Protein AF-0000000078047888 (afdb_homodimer)

pLDDT: mean 78.15, std 22.45, range [28.39, 98.0]

Organism: NCBI:txid267555

Sequence (226 aa):
MNGKVASFFTFTIFGIFLIFHLTKLMTWCVVQSDFEVNFGSQENAQIIYTALSVDKELQPDKVKRVMSASDGKLLVHFEAIEARFLRASFSAFVDVLTLAAKTIEEFGPFKKLMNGKVASFFTFTIFGIFLIFHLTKLMTWCVVQSDFEVNFGSQENAQIIYTALSVDKELQPDKVKRVMSASDGKLLVHFEAIEARFLRASFSAFVDVLTLAAKTIEEFGPFKKL

Nearest PDB structures (foldseek):
  8k20-assembly1_F  TM=9.122E-01  e=3.397E-08  Arabidopsis thaliana
  6gwj-assembly1_B  TM=9.537E-01  e=1.792E-05  Homo sapiens
  4wx8-assembly3_C  TM=9.229E-01  e=3.072E-05  Saccharomyces cerevisiae S288C
  7a67-assembly1_A  TM=8.679E-01  e=4.303E-05  Pyrococcus abyssi GE5
  7a67-assembly1_B  TM=8.894E-01  e=8.932E-04  Pyrococcus abyssi GE5

InterPro domains:
  IPR015419 CTAG/Pcc1 family [PF09341] (34-105)
  IPR015419 CTAG/Pcc1 family [PTHR31283] (32-111)

Structure (mmCIF, N/CA/C/O backbone):
data_AF-0000000078047888-model_v1
#
loop_
_entity.id
_entity.type
_entity.pdbx_description
1 polymer 'Transcription factor Pcc1'
#
loop_
_atom_site.group_PDB
_atom_site.id
_atom_site.type_symbol
_atom_site.label_atom_id
_atom_site.label_alt_id
_atom_site.label_comp_id
_atom_site.label_asym_id
_atom_site.label_entity_id
_atom_site.label_seq_id
_atom_site.pdbx_PDB_ins_code
_atom_site.Cartn_x
_atom_site.Cartn_y
_atom_site.Cartn_z
_atom_site.occupancy
_atom_site.B_iso_or_equiv
_atom_site.auth_seq_id
_atom_site.auth_comp_id
_atom_site.auth_asym_id
_atom_site.auth_atom_id
_atom_site.pdbx_PDB_model_num
ATOM 1 N N . MET A 1 1 ? -11.648 -20.375 -46.219 1 28.58 1 MET A N 1
ATOM 2 C CA . MET A 1 1 ? -11.195 -19.094 -45.688 1 28.58 1 MET A CA 1
ATOM 3 C C . MET A 1 1 ? -11.398 -19.016 -44.188 1 28.58 1 MET A C 1
ATOM 5 O O . MET A 1 1 ? -11.133 -17.984 -43.594 1 28.58 1 MET A O 1
ATOM 9 N N . ASN A 1 2 ? -12.164 -19.922 -43.625 1 33.25 2 ASN A N 1
ATOM 10 C CA . ASN A 1 2 ? -12.742 -19.938 -42.281 1 33.25 2 ASN A CA 1
ATOM 11 C C . ASN A 1 2 ? -11.688 -20.219 -41.219 1 33.25 2 ASN A C 1
ATOM 13 O O . ASN A 1 2 ? -12.016 -20.5 -40.094 1 33.25 2 ASN A O 1
ATOM 17 N N . GLY A 1 3 ? -10.461 -20.562 -41.656 1 28.39 3 GLY A N 1
ATOM 18 C CA . GLY A 1 3 ? -9.523 -21.031 -40.656 1 28.39 3 GLY A CA 1
ATOM 19 C C . GLY A 1 3 ? -8.984 -19.938 -39.75 1 28.39 3 GLY A C 1
ATOM 20 O O . GLY A 1 3 ? -8.219 -20.203 -38.812 1 28.39 3 GLY A O 1
ATOM 21 N N . LYS A 1 4 ? -8.938 -18.781 -40.375 1 41.78 4 LYS A N 1
ATOM 22 C CA . LYS A 1 4 ? -8.195 -17.734 -39.688 1 41.78 4 LYS A CA 1
ATOM 23 C C . LYS A 1 4 ? -8.945 -17.266 -38.438 1 41.78 4 LYS A C 1
ATOM 25 O O . LYS A 1 4 ? -8.438 -16.453 -37.688 1 41.78 4 LYS A O 1
ATOM 30 N N . VAL A 1 5 ? -10.18 -17.5 -38.469 1 39.84 5 VAL A N 1
ATOM 31 C CA . VAL A 1 5 ? -10.93 -16.906 -37.344 1 39.84 5 VAL A CA 1
ATOM 32 C C . VAL A 1 5 ? -10.656 -17.688 -36.062 1 39.84 5 VAL A C 1
ATOM 34 O O . VAL A 1 5 ? -11.102 -17.297 -35 1 39.84 5 VAL A O 1
ATOM 37 N N . ALA A 1 6 ? -10.156 -18.875 -36.219 1 42.81 6 ALA A N 1
ATOM 38 C CA . ALA A 1 6 ? -10.078 -19.656 -34.969 1 42.81 6 ALA A CA 1
ATOM 39 C C . ALA A 1 6 ? -8.922 -19.172 -34.094 1 42.81 6 ALA A C 1
ATOM 41 O O . ALA A 1 6 ? -8.906 -19.406 -32.906 1 42.81 6 ALA A O 1
ATOM 42 N N . SER A 1 7 ? -7.93 -18.625 -34.75 1 41.25 7 SER A N 1
ATOM 43 C CA . SER A 1 7 ? -6.73 -18.344 -33.969 1 41.25 7 SER A CA 1
ATOM 44 C C . SER A 1 7 ? -6.93 -17.141 -33.062 1 41.25 7 SER A C 1
ATOM 46 O O . SER A 1 7 ? -6.285 -17.031 -32 1 41.25 7 SER A O 1
ATOM 48 N N . PHE A 1 8 ? -7.746 -16.234 -33.531 1 44.09 8 PHE A N 1
ATOM 49 C CA . PHE A 1 8 ? -7.883 -15.031 -32.719 1 44.09 8 PHE A CA 1
ATOM 50 C C . PHE A 1 8 ? -8.734 -15.305 -31.5 1 44.09 8 PHE A C 1
ATOM 52 O O . PHE A 1 8 ? -8.523 -14.695 -30.453 1 44.09 8 PHE A O 1
ATOM 59 N N . PHE A 1 9 ? -9.68 -16.281 -31.656 1 44.78 9 PHE A N 1
ATOM 60 C CA . PHE A 1 9 ? -10.578 -16.547 -30.547 1 44.78 9 PHE A CA 1
ATOM 61 C C . PHE A 1 9 ? -9.844 -17.234 -29.406 1 44.78 9 PHE A C 1
ATOM 63 O O . PHE A 1 9 ? -10.164 -17.031 -28.234 1 44.78 9 PHE A O 1
ATOM 70 N N . THR A 1 10 ? -8.797 -17.984 -29.766 1 49.5 10 THR A N 1
ATOM 71 C CA . THR A 1 10 ? -8.102 -18.703 -28.703 1 49.5 10 THR A CA 1
ATOM 72 C C . THR A 1 10 ? -7.332 -17.734 -27.812 1 49.5 10 THR A C 1
ATOM 74 O O . THR A 1 10 ? -7.195 -17.969 -26.609 1 49.5 10 THR A O 1
ATOM 77 N N . PHE A 1 11 ? -6.984 -16.672 -28.469 1 45.38 11 PHE A N 1
ATOM 78 C CA . PHE A 1 11 ? -6.219 -15.75 -27.625 1 45.38 11 PHE A CA 1
ATOM 79 C C . PHE A 1 11 ? -7.125 -15.055 -26.625 1 45.38 11 PHE A C 1
ATOM 81 O O . PHE A 1 11 ? -6.695 -14.727 -25.516 1 45.38 11 PHE A O 1
ATOM 88 N N . THR A 1 12 ? -8.391 -14.938 -27.047 1 50.44 12 THR A N 1
ATOM 89 C CA . THR A 1 12 ? -9.258 -14.227 -26.109 1 50.44 12 THR A CA 1
ATOM 90 C C . THR A 1 12 ? -9.625 -15.125 -24.922 1 50.44 12 THR A C 1
ATOM 92 O O . THR A 1 12 ? -9.633 -14.672 -23.781 1 50.44 12 THR A O 1
ATOM 95 N N . ILE A 1 13 ? -9.891 -16.391 -25.328 1 48.03 13 ILE A N 1
ATOM 96 C CA . ILE A 1 13 ? -10.289 -17.312 -24.266 1 48.03 13 ILE A CA 1
ATOM 97 C C . ILE A 1 13 ? -9.094 -17.578 -23.344 1 48.03 13 ILE A C 1
ATOM 99 O O . ILE A 1 13 ? -9.25 -17.625 -22.125 1 48.03 13 ILE A O 1
ATOM 103 N N . PHE A 1 14 ? -7.902 -17.672 -23.953 1 47.72 14 PHE A N 1
ATOM 104 C CA . PHE A 1 14 ? -6.703 -17.891 -23.156 1 47.72 14 PHE A CA 1
ATOM 105 C C . PHE A 1 14 ? -6.41 -16.688 -22.266 1 47.72 14 PHE A C 1
ATOM 107 O O . PHE A 1 14 ? -6.008 -16.859 -21.109 1 47.72 14 PHE A O 1
ATOM 114 N N . GLY A 1 15 ? -6.656 -15.578 -22.828 1 44.75 15 GLY A N 1
ATOM 115 C CA . GLY A 1 15 ? -6.531 -14.422 -21.953 1 44.75 15 GLY A CA 1
ATOM 116 C C . GLY A 1 15 ? -7.52 -14.438 -20.797 1 44.75 15 GLY A C 1
ATOM 117 O O . GLY A 1 15 ? -7.156 -14.148 -19.656 1 44.75 15 GLY A O 1
ATOM 118 N N . ILE A 1 16 ? -8.75 -14.711 -21.219 1 46.88 16 ILE A N 1
ATOM 119 C CA . ILE A 1 16 ? -9.781 -14.773 -20.203 1 46.88 16 ILE A CA 1
ATOM 120 C C . ILE A 1 16 ? -9.477 -15.914 -19.234 1 46.88 16 ILE A C 1
ATOM 122 O O . ILE A 1 16 ? -9.586 -15.75 -18.016 1 46.88 16 ILE A O 1
ATOM 126 N N . PHE A 1 17 ? -9.219 -17.109 -19.781 1 45.97 17 PHE A N 1
ATOM 127 C CA . PHE A 1 17 ? -8.844 -18.25 -18.953 1 45.97 17 PHE A CA 1
ATOM 128 C C . PHE A 1 17 ? -7.613 -17.922 -18.109 1 45.97 17 PHE A C 1
ATOM 130 O O . PHE A 1 17 ? -7.535 -18.281 -16.938 1 45.97 17 PHE A O 1
ATOM 137 N N . LEU A 1 18 ? -6.621 -17.359 -18.703 1 43 18 LEU A N 1
ATOM 138 C CA . LEU A 1 18 ? -5.414 -16.953 -18 1 43 18 LEU A CA 1
ATOM 139 C C . LEU A 1 18 ? -5.734 -15.93 -16.906 1 43 18 LEU A C 1
ATOM 141 O O . LEU A 1 18 ? -5.184 -15.992 -15.805 1 43 18 LEU A O 1
ATOM 145 N N . ILE A 1 19 ? -6.539 -14.945 -17.344 1 44.88 19 ILE A N 1
ATOM 146 C CA . ILE A 1 19 ? -7.004 -14.016 -16.312 1 44.88 19 ILE A CA 1
ATOM 147 C C . ILE A 1 19 ? -7.754 -14.781 -15.227 1 44.88 19 ILE A C 1
ATOM 149 O O . ILE A 1 19 ? -7.574 -14.516 -14.039 1 44.88 19 ILE A O 1
ATOM 153 N N . PHE A 1 20 ? -8.586 -15.688 -15.734 1 42.91 20 PHE A N 1
ATOM 154 C CA . PHE A 1 20 ? -9.352 -16.484 -14.773 1 42.91 20 PHE A CA 1
ATOM 155 C C . PHE A 1 20 ? -8.43 -17.312 -13.906 1 42.91 20 PHE A C 1
ATOM 157 O O . PHE A 1 20 ? -8.625 -17.422 -12.695 1 42.91 20 PHE A O 1
ATOM 164 N N . HIS A 1 21 ? -7.543 -18.031 -14.508 1 46.62 21 HIS A N 1
ATOM 165 C CA . HIS A 1 21 ? -6.648 -18.859 -13.711 1 46.62 21 HIS A CA 1
ATOM 166 C C . HIS A 1 21 ? -5.715 -18 -12.859 1 46.62 21 HIS A C 1
ATOM 168 O O . HIS A 1 21 ? -5.395 -18.359 -11.727 1 46.62 21 HIS A O 1
ATOM 174 N N . LEU A 1 22 ? -5.047 -17.016 -13.328 1 45.59 22 LEU A N 1
ATOM 175 C CA . LEU A 1 22 ? -4.34 -16.047 -12.5 1 45.59 22 LEU A CA 1
ATOM 176 C C . LEU A 1 22 ? -5.219 -15.57 -11.344 1 45.59 22 LEU A C 1
ATOM 178 O O . LEU A 1 22 ? -4.723 -15.344 -10.234 1 45.59 22 LEU A O 1
ATOM 182 N N . THR A 1 23 ? -6.477 -15.383 -11.688 1 47.88 23 THR A N 1
ATOM 183 C CA . THR A 1 23 ? -7.418 -15.102 -10.609 1 47.88 23 THR A CA 1
ATOM 184 C C . THR A 1 23 ? -7.477 -16.266 -9.625 1 47.88 23 THR A C 1
ATOM 186 O O . THR A 1 23 ? -7.75 -16.078 -8.438 1 47.88 23 THR A O 1
ATOM 189 N N . LYS A 1 24 ? -7.234 -17.406 -10.227 1 48.56 24 LYS A N 1
ATOM 190 C CA . LYS A 1 24 ? -7.285 -18.516 -9.289 1 48.56 24 LYS A CA 1
ATOM 191 C C . LYS A 1 24 ? -6.125 -18.453 -8.297 1 48.56 24 LYS A C 1
ATOM 193 O O . LYS A 1 24 ? -6.305 -18.703 -7.105 1 48.56 24 LYS A O 1
ATOM 198 N N . LEU A 1 25 ? -4.918 -18.547 -8.742 1 49.09 25 LEU A N 1
ATOM 199 C CA . LEU A 1 25 ? -3.846 -18.391 -7.762 1 49.09 25 LEU A CA 1
ATOM 200 C C . LEU A 1 25 ? -4.043 -17.125 -6.938 1 49.09 25 LEU A C 1
ATOM 202 O O . LEU A 1 25 ? -3.799 -17.125 -5.727 1 49.09 25 LEU A O 1
ATOM 206 N N . MET A 1 26 ? -4.371 -16.109 -7.664 1 49.56 26 MET A N 1
ATOM 207 C CA . MET A 1 26 ? -4.613 -14.844 -6.969 1 49.56 26 MET A CA 1
ATOM 208 C C . MET A 1 26 ? -5.98 -14.844 -6.293 1 49.56 26 MET A C 1
ATOM 210 O O . MET A 1 26 ? -6.371 -13.852 -5.676 1 49.56 26 MET A O 1
ATOM 214 N N . THR A 1 27 ? -6.719 -15.711 -6.773 1 49.75 27 THR A N 1
ATOM 215 C CA . THR A 1 27 ? -8.078 -15.688 -6.25 1 49.75 27 THR A CA 1
ATOM 216 C C . THR A 1 27 ? -8.078 -15.93 -4.742 1 49.75 27 THR A C 1
ATOM 218 O O . THR A 1 27 ? -8.859 -15.312 -4.008 1 49.75 27 THR A O 1
ATOM 221 N N . TRP A 1 28 ? -7.469 -17.047 -4.398 1 51.19 28 TRP A N 1
ATOM 222 C CA . TRP A 1 28 ? -7.621 -17.281 -2.967 1 51.19 28 TRP A CA 1
ATOM 223 C C . TRP A 1 28 ? -6.824 -16.266 -2.152 1 51.19 28 TRP A C 1
ATOM 225 O O . TRP A 1 28 ? -6.734 -16.375 -0.928 1 51.19 28 TRP A O 1
ATOM 235 N N . CYS A 1 29 ? -6.25 -15.406 -2.979 1 63.78 29 CYS A N 1
ATOM 236 C CA . CYS A 1 29 ? -5.285 -14.695 -2.143 1 63.78 29 CYS A CA 1
ATOM 237 C C . CYS A 1 29 ? -5.828 -13.336 -1.719 1 63.78 29 CYS A C 1
ATOM 239 O O . CYS A 1 29 ? -6.211 -12.531 -2.564 1 63.78 29 CYS A O 1
ATOM 241 N N . VAL A 1 30 ? -6.355 -13.438 -0.497 1 80 30 VAL A N 1
ATOM 242 C CA . VAL A 1 30 ? -6.598 -12.133 0.113 1 80 30 VAL A CA 1
ATOM 243 C C . VAL A 1 30 ? -5.27 -11.398 0.304 1 80 30 VAL A C 1
ATOM 245 O O . VAL A 1 30 ? -4.273 -12 0.715 1 80 30 VAL A O 1
ATOM 248 N N . VAL A 1 31 ? -5.336 -10.289 -0.283 1 91.88 31 VAL A N 1
ATOM 249 C CA . VAL A 1 31 ? -4.176 -9.414 -0.134 1 91.88 31 VAL A CA 1
ATOM 250 C C . VAL A 1 31 ? -4.477 -8.328 0.896 1 91.88 31 VAL A C 1
ATOM 252 O O . VAL A 1 31 ? -5.574 -7.77 0.915 1 91.88 31 VAL A O 1
ATOM 255 N N . GLN A 1 32 ? -3.592 -8.172 1.755 1 94.12 32 GLN A N 1
ATOM 256 C CA . GLN A 1 32 ? -3.7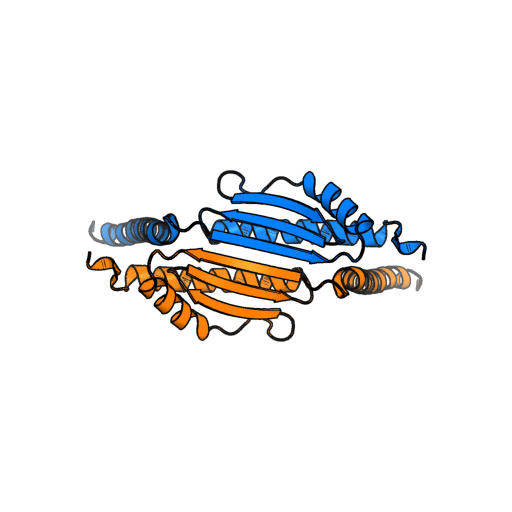83 -7.164 2.797 1 94.12 32 GLN A CA 1
ATOM 257 C C . GLN A 1 32 ? -2.633 -6.164 2.811 1 94.12 32 GLN A C 1
ATOM 259 O O . GLN A 1 32 ? -1.514 -6.488 2.408 1 94.12 32 GLN A O 1
ATOM 264 N N . SER A 1 33 ? -2.947 -5.016 3.236 1 95.88 33 SER A N 1
ATOM 265 C CA . SER A 1 33 ? -1.931 -3.979 3.389 1 95.88 33 SER A CA 1
ATOM 266 C C . SER A 1 33 ? -2.242 -3.066 4.57 1 95.88 33 SER A C 1
ATOM 268 O O . SER A 1 33 ? -3.391 -2.66 4.762 1 95.88 33 SER A O 1
ATOM 270 N N . ASP A 1 34 ? -1.257 -2.854 5.32 1 96.12 34 ASP A N 1
ATOM 271 C CA . ASP A 1 34 ? -1.32 -1.841 6.371 1 96.12 34 ASP A CA 1
ATOM 272 C C . ASP A 1 34 ? -0.52 -0.599 5.988 1 96.12 34 ASP A C 1
ATOM 274 O O . ASP A 1 34 ? 0.574 -0.708 5.426 1 96.12 34 ASP A O 1
ATOM 278 N N . PHE A 1 35 ? -1.122 0.536 6.301 1 94.5 35 PHE A N 1
ATOM 279 C CA . PHE A 1 35 ? -0.552 1.832 5.953 1 94.5 35 PHE A CA 1
ATOM 280 C C . PHE A 1 35 ? -0.59 2.777 7.148 1 94.5 35 PHE A C 1
ATOM 282 O O . PHE A 1 35 ? -1.627 2.922 7.797 1 94.5 35 PHE A O 1
ATOM 289 N N . GLU A 1 36 ? 0.531 3.322 7.402 1 94.62 36 GLU A N 1
ATOM 290 C CA . GLU A 1 36 ? 0.637 4.199 8.57 1 94.62 36 GLU A CA 1
ATOM 291 C C . GLU A 1 36 ? 1.345 5.504 8.211 1 94.62 36 GLU A C 1
ATOM 293 O O . GLU A 1 36 ? 2.371 5.492 7.531 1 94.62 36 GLU A O 1
ATOM 298 N N . VAL A 1 37 ? 0.771 6.594 8.75 1 93.19 37 VAL A N 1
ATOM 299 C CA . VAL A 1 37 ? 1.358 7.918 8.562 1 93.19 37 VAL A CA 1
ATOM 300 C C . VAL A 1 37 ? 1.423 8.648 9.906 1 93.19 37 VAL A C 1
ATOM 302 O O . VAL A 1 37 ? 0.445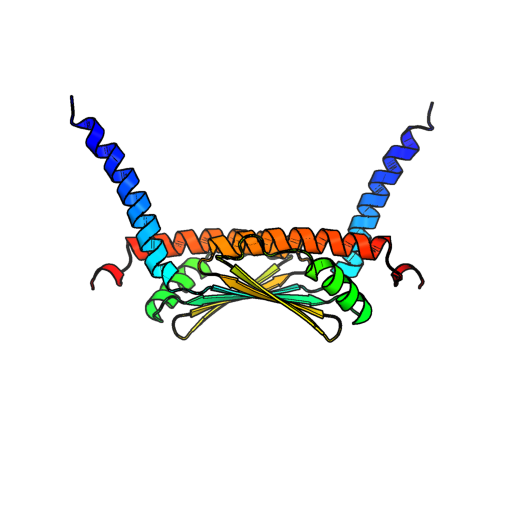 8.664 10.656 1 93.19 37 VAL A O 1
ATOM 305 N N . ASN A 1 38 ? 2.482 9.211 10.172 1 91.31 38 ASN A N 1
ATOM 306 C CA . ASN A 1 38 ? 2.666 9.992 11.391 1 91.31 38 ASN A CA 1
ATOM 307 C C . ASN A 1 38 ? 2.426 11.477 11.148 1 91.31 38 ASN A C 1
ATOM 309 O O . ASN A 1 38 ? 3.109 12.094 10.328 1 91.31 38 ASN A O 1
ATOM 313 N N . PHE A 1 39 ? 1.562 12.055 11.992 1 87.75 39 PHE A N 1
ATOM 314 C CA . PHE A 1 39 ? 1.235 13.461 11.82 1 87.75 39 PHE A CA 1
ATOM 315 C C . PHE A 1 39 ? 1.75 14.289 12.992 1 87.75 39 PHE A C 1
ATOM 317 O O . PHE A 1 39 ? 1.447 15.477 13.102 1 87.75 39 PHE A O 1
ATOM 324 N N . GLY A 1 40 ? 2.4 13.633 13.852 1 85.94 40 GLY A N 1
ATOM 325 C CA . GLY A 1 40 ? 3.102 14.32 14.922 1 85.94 40 GLY A CA 1
ATOM 326 C C . GLY A 1 40 ? 2.232 14.578 16.141 1 85.94 40 GLY A C 1
ATOM 327 O O . GLY A 1 40 ? 2.738 14.711 17.25 1 85.94 40 GLY A O 1
ATOM 328 N N . SER A 1 41 ? 0.987 14.781 15.953 1 86.69 41 SER A N 1
ATOM 329 C CA . SER A 1 41 ? 0.072 15.031 17.062 1 86.69 41 SER A CA 1
ATOM 330 C C . SER A 1 41 ? -1.266 14.328 16.844 1 86.69 41 SER A C 1
ATOM 332 O O . SER A 1 41 ? -1.721 14.188 15.703 1 86.69 41 SER A O 1
ATOM 334 N N . GLN A 1 42 ? -1.856 13.992 17.969 1 92.12 42 GLN A N 1
ATOM 335 C CA . GLN A 1 42 ? -3.162 13.344 17.906 1 92.12 42 GLN A CA 1
ATOM 336 C C . GLN A 1 42 ? -4.207 14.258 17.281 1 92.12 42 GLN A C 1
ATOM 338 O O . GLN A 1 42 ? -5.098 13.797 16.562 1 92.12 42 GLN A O 1
ATOM 343 N N . GLU A 1 43 ? -4.09 15.461 17.625 1 89.06 43 GLU A N 1
ATOM 344 C CA . GLU A 1 43 ? -5.023 16.438 17.078 1 89.06 43 GLU A CA 1
ATOM 345 C C . GLU A 1 43 ? -4.965 16.438 15.547 1 89.06 43 GLU A C 1
ATOM 347 O O . GLU A 1 43 ? -6 16.359 14.883 1 89.06 43 GLU A O 1
ATOM 352 N N . ASN A 1 44 ? -3.713 16.547 15.023 1 87.44 44 ASN A N 1
ATOM 353 C CA . ASN A 1 44 ? -3.545 16.547 13.578 1 87.44 44 ASN A CA 1
ATOM 354 C C . ASN A 1 44 ? -4.062 15.258 12.945 1 87.44 44 ASN A C 1
ATOM 356 O O . ASN A 1 44 ? -4.762 15.289 11.938 1 87.44 44 ASN A O 1
ATOM 360 N N . ALA A 1 45 ? -3.711 14.156 13.609 1 92.56 45 ALA A N 1
ATOM 361 C CA . ALA A 1 45 ? -4.141 12.859 13.094 1 92.56 45 ALA A CA 1
ATOM 362 C C . ALA A 1 45 ? -5.664 12.75 13.086 1 92.56 45 ALA A C 1
ATOM 364 O O . ALA A 1 45 ? -6.246 12.219 12.141 1 92.56 45 ALA A O 1
ATOM 365 N N . GLN A 1 46 ? -6.238 13.32 14.047 1 94 46 GLN A N 1
ATOM 366 C CA . GLN A 1 46 ? -7.691 13.258 14.164 1 94 46 GLN A CA 1
ATOM 367 C C . GLN A 1 46 ? -8.367 14.117 13.102 1 94 46 GLN A C 1
ATOM 369 O O . GLN A 1 46 ? -9.422 13.75 12.578 1 94 46 GLN A O 1
ATOM 374 N N . ILE A 1 47 ? -7.871 15.227 12.836 1 91.06 47 ILE A N 1
ATOM 375 C CA . ILE A 1 47 ? -8.414 16.094 11.797 1 91.06 47 ILE A CA 1
ATOM 376 C C . ILE A 1 47 ? -8.367 15.375 10.453 1 91.06 47 ILE A C 1
ATOM 378 O O . ILE A 1 47 ? -9.359 15.367 9.711 1 91.06 47 ILE A O 1
ATOM 382 N N . ILE A 1 48 ? -7.191 14.812 10.203 1 92.44 48 ILE A N 1
ATOM 383 C CA . ILE A 1 48 ? -7.02 14.102 8.938 1 92.44 48 ILE A CA 1
ATOM 384 C C . ILE A 1 48 ? -7.992 12.93 8.875 1 92.44 48 ILE A C 1
ATOM 386 O O . ILE A 1 48 ? -8.656 12.719 7.855 1 92.44 48 ILE A O 1
ATOM 390 N N . TYR A 1 49 ? -8.086 12.164 9.969 1 96.31 49 TYR A N 1
ATOM 391 C CA . TYR A 1 49 ? -9 11.023 10.039 1 96.31 49 TYR A CA 1
ATOM 392 C C . TYR A 1 49 ? -10.422 11.453 9.727 1 96.31 49 TYR A C 1
ATOM 394 O O . TYR A 1 49 ? -11.117 10.789 8.953 1 96.31 49 TYR A O 1
ATOM 402 N N . THR A 1 50 ? -10.828 12.508 10.352 1 95.12 50 THR A N 1
ATOM 403 C CA . THR A 1 50 ? -12.188 12.992 10.172 1 95.12 50 THR A CA 1
ATOM 404 C C . THR A 1 50 ? -12.422 13.406 8.719 1 95.12 50 THR A C 1
ATOM 406 O O . THR A 1 50 ? -13.477 13.133 8.148 1 95.12 50 THR A O 1
ATOM 409 N N . ALA A 1 51 ? -11.406 14.055 8.141 1 93.19 51 ALA A N 1
ATOM 410 C CA . ALA A 1 51 ? -11.508 14.484 6.75 1 93.19 51 ALA A CA 1
ATOM 411 C C . ALA A 1 51 ? -11.602 13.281 5.812 1 93.19 51 ALA A C 1
ATOM 413 O O . ALA A 1 51 ? -12.344 13.305 4.828 1 93.19 51 ALA A O 1
ATOM 414 N N . LEU A 1 52 ? -10.891 12.273 6.105 1 95.75 52 LEU A N 1
ATOM 415 C CA . LEU A 1 52 ? -10.789 11.125 5.215 1 95.75 52 LEU A CA 1
ATOM 416 C C . LEU A 1 52 ? -11.945 10.156 5.453 1 95.75 52 LEU A C 1
ATOM 418 O O . LEU A 1 52 ? -12.258 9.336 4.586 1 95.75 52 LEU A O 1
ATOM 422 N N . SER A 1 53 ? -12.492 10.156 6.621 1 95.5 53 SER A N 1
ATOM 423 C CA . SER A 1 53 ? -13.531 9.211 7 1 95.5 53 SER A CA 1
ATOM 424 C C . SER A 1 53 ? -14.75 9.328 6.094 1 95.5 53 SER A C 1
ATOM 426 O O . SER A 1 53 ? -15.523 8.383 5.949 1 95.5 53 SER A O 1
ATOM 428 N N . VAL A 1 54 ? -14.914 10.398 5.461 1 94.44 54 VAL A N 1
ATOM 429 C CA . VAL A 1 54 ? -16.062 10.617 4.594 1 94.44 54 VAL A CA 1
ATOM 430 C C . VAL A 1 54 ? -15.758 10.094 3.189 1 94.44 54 VAL A C 1
ATOM 432 O O . VAL A 1 54 ? -16.672 9.938 2.369 1 94.44 54 VAL A O 1
ATOM 435 N N . ASP A 1 55 ? -14.484 9.992 2.857 1 94.62 55 ASP A N 1
ATOM 436 C CA . ASP A 1 55 ? -14.07 9.438 1.57 1 94.62 55 ASP A CA 1
ATOM 437 C C . ASP A 1 55 ? -14.367 7.941 1.491 1 94.62 55 ASP A C 1
ATOM 439 O O . ASP A 1 55 ? -13.703 7.137 2.148 1 94.62 55 ASP A O 1
ATOM 443 N N . LYS A 1 56 ? -15.266 7.609 0.638 1 95.31 56 LYS A N 1
ATOM 444 C CA . LYS A 1 56 ? -15.664 6.207 0.533 1 95.31 56 LYS A CA 1
ATOM 445 C C . LYS A 1 56 ? -14.625 5.398 -0.239 1 95.31 56 LYS A C 1
ATOM 447 O O . LYS A 1 56 ? -13.969 5.922 -1.143 1 95.31 56 LYS A O 1
ATOM 452 N N . GLU A 1 57 ? -14.539 4.098 0.104 1 96.81 57 GLU A N 1
ATOM 453 C CA . GLU A 1 57 ? -13.648 3.191 -0.613 1 96.81 57 GLU A CA 1
ATOM 454 C C . GLU A 1 57 ? -14.008 3.121 -2.094 1 96.81 57 GLU A C 1
ATOM 456 O O . GLU A 1 57 ? -15.18 3.045 -2.451 1 96.81 57 GLU A O 1
ATOM 461 N N . LEU A 1 58 ? -13 3.195 -2.895 1 96.25 58 LEU A N 1
ATOM 462 C CA . LEU A 1 58 ? -13.141 3.244 -4.348 1 96.25 58 LEU A CA 1
ATOM 463 C C . LEU A 1 58 ? -13.875 2.014 -4.867 1 96.25 58 LEU A C 1
ATOM 465 O O . LEU A 1 58 ? -14.734 2.123 -5.742 1 96.25 58 LEU A O 1
ATOM 469 N N . GLN A 1 59 ? -13.508 0.888 -4.422 1 95.62 59 GLN A N 1
ATOM 470 C CA . GLN A 1 59 ? -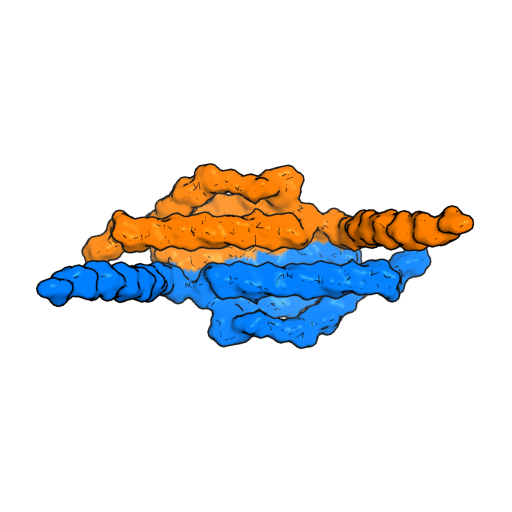14.109 -0.386 -4.801 1 95.62 59 GLN A CA 1
ATOM 471 C C . GLN A 1 59 ? -14.578 -1.16 -3.574 1 95.62 59 GLN A C 1
ATOM 473 O O . GLN A 1 59 ? -14.016 -2.203 -3.236 1 95.62 59 GLN A O 1
ATOM 478 N N . PRO A 1 60 ? -15.656 -0.78 -2.99 1 95.94 60 PRO A N 1
ATOM 479 C CA . PRO A 1 60 ? -16.078 -1.362 -1.714 1 95.94 60 PRO A CA 1
ATOM 480 C C . PRO A 1 60 ? -16.438 -2.844 -1.83 1 95.94 60 PRO A C 1
ATOM 482 O O . PRO A 1 60 ? -16.438 -3.561 -0.827 1 95.94 60 PRO A O 1
ATOM 485 N N . ASP A 1 61 ? -16.75 -3.283 -3.049 1 96.19 61 ASP A N 1
ATOM 486 C CA . ASP A 1 61 ? -17.078 -4.688 -3.25 1 96.19 61 ASP A CA 1
ATOM 487 C C . ASP A 1 61 ? -15.828 -5.559 -3.307 1 96.19 61 ASP A C 1
ATOM 489 O O . ASP A 1 61 ? -15.906 -6.773 -3.129 1 96.19 61 ASP A O 1
ATOM 493 N N . LYS A 1 62 ? -14.734 -4.969 -3.574 1 95.81 62 LYS A N 1
ATOM 494 C CA . LYS A 1 62 ? -13.508 -5.73 -3.803 1 95.81 62 LYS A CA 1
ATOM 495 C C . LYS A 1 62 ? -12.445 -5.395 -2.762 1 95.81 62 LYS A C 1
ATOM 497 O O . LYS A 1 62 ? -11.492 -6.145 -2.576 1 95.81 62 LYS A O 1
ATOM 502 N N . VAL A 1 63 ? -12.625 -4.277 -2.141 1 96.81 63 VAL A N 1
ATOM 503 C CA . VAL A 1 63 ? -11.625 -3.807 -1.187 1 96.81 63 VAL A CA 1
ATOM 504 C C . VAL A 1 63 ? -12.312 -3.324 0.088 1 96.81 63 VAL A C 1
ATOM 506 O O . VAL A 1 63 ? -13.25 -2.523 0.029 1 96.81 63 VAL A O 1
ATOM 509 N N . LYS A 1 64 ? -11.898 -3.855 1.19 1 97.12 64 LYS A N 1
ATOM 510 C CA . LYS A 1 64 ? -12.281 -3.355 2.508 1 97.12 64 LYS A CA 1
ATOM 511 C C . LYS A 1 64 ? -11.219 -2.418 3.07 1 97.12 64 LYS A C 1
ATOM 513 O O . LYS A 1 64 ? -10.031 -2.754 3.084 1 97.12 64 LYS A O 1
ATOM 518 N N . ARG A 1 65 ? -11.656 -1.284 3.52 1 98 65 ARG A N 1
ATOM 519 C CA . ARG A 1 65 ? -10.75 -0.306 4.117 1 98 65 ARG A CA 1
ATOM 520 C C . ARG A 1 65 ? -11.211 0.081 5.52 1 98 65 ARG A C 1
ATOM 522 O O . ARG A 1 65 ? -12.383 0.401 5.727 1 98 65 ARG A O 1
ATOM 529 N N . VAL A 1 66 ? -10.328 0.021 6.469 1 97.44 66 VAL A N 1
ATOM 530 C CA . VAL A 1 66 ? -10.578 0.444 7.844 1 97.44 66 VAL A CA 1
ATOM 531 C C . VAL A 1 66 ? -9.5 1.442 8.273 1 97.44 66 VAL A C 1
ATOM 533 O O . VAL A 1 66 ? -8.312 1.244 8.008 1 97.44 66 VAL A O 1
ATOM 536 N N . MET A 1 67 ? -9.953 2.447 8.945 1 97.69 67 MET A N 1
ATOM 537 C CA . MET A 1 67 ? -9.008 3.482 9.359 1 97.69 67 MET A CA 1
ATOM 538 C C . MET A 1 67 ? -9.172 3.803 10.844 1 97.69 67 MET A C 1
ATOM 540 O O . MET A 1 67 ? -10.266 3.65 11.398 1 97.69 67 MET A O 1
ATOM 544 N N . SER A 1 68 ? -8.094 4.211 11.406 1 97.44 68 SER A N 1
ATOM 545 C CA . SER A 1 68 ? -8.109 4.715 12.781 1 97.44 68 SER A CA 1
ATOM 546 C C . SER A 1 68 ? -7.008 5.746 13 1 97.44 68 SER A C 1
ATOM 548 O O . SER A 1 68 ? -6.035 5.797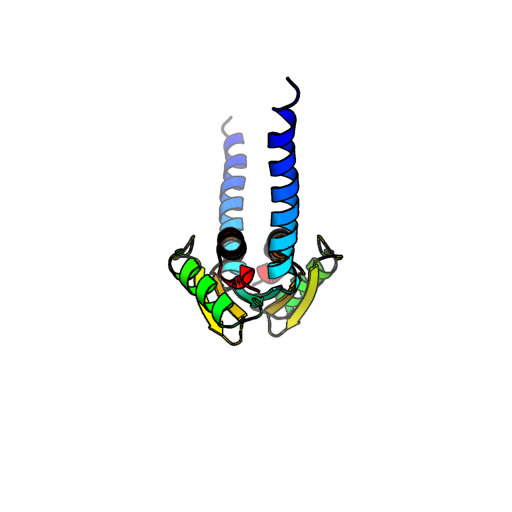 12.242 1 97.44 68 SER A O 1
ATOM 550 N N . ALA A 1 69 ? -7.27 6.602 13.992 1 96.81 69 ALA A N 1
ATOM 551 C CA . ALA A 1 69 ? -6.266 7.57 14.43 1 96.81 69 ALA A CA 1
ATOM 552 C C . ALA A 1 69 ? -5.875 7.336 15.883 1 96.81 69 ALA A C 1
ATOM 554 O O . ALA A 1 69 ? -6.734 7.266 16.766 1 96.81 69 ALA A O 1
ATOM 555 N N . SER A 1 70 ? -4.586 7.102 16.031 1 95.38 70 SER A N 1
ATOM 556 C CA . SER A 1 70 ? -4.09 6.895 17.391 1 95.38 70 SER A CA 1
ATOM 557 C C . SER A 1 70 ? -2.625 7.305 17.516 1 95.38 70 SER A C 1
ATOM 559 O O . SER A 1 70 ? -1.834 7.078 16.594 1 95.38 70 SER A O 1
ATOM 561 N N . ASP A 1 71 ? -2.264 7.875 18.672 1 94.75 71 ASP A N 1
ATOM 562 C CA . ASP A 1 71 ? -0.885 8.219 19.016 1 94.75 71 ASP A CA 1
ATOM 563 C C . ASP A 1 71 ? -0.253 9.078 17.922 1 94.75 71 ASP A C 1
ATOM 565 O O . ASP A 1 71 ? 0.886 8.836 17.516 1 94.75 71 ASP A O 1
ATOM 569 N N . GLY A 1 72 ? -0.972 10.023 17.422 1 92.31 72 GLY A N 1
ATOM 570 C CA . GLY A 1 72 ? -0.471 10.969 16.438 1 92.31 72 GLY A CA 1
ATOM 571 C C . GLY A 1 72 ? -0.336 10.359 15.047 1 92.31 72 GLY A C 1
ATOM 572 O O . GLY A 1 72 ? 0.25 10.977 14.148 1 92.31 72 GLY A O 1
ATOM 573 N N . LYS A 1 73 ? -0.895 9.086 14.906 1 94.88 73 LYS A N 1
ATOM 574 C CA . LYS A 1 73 ? -0.721 8.383 13.641 1 94.88 73 LYS A CA 1
ATOM 575 C C . LYS A 1 73 ? -2.07 8.039 13.016 1 94.88 73 LYS A C 1
ATOM 577 O O . LYS A 1 73 ? -3.051 7.809 13.727 1 94.88 73 LYS A O 1
ATOM 582 N N . LEU A 1 74 ? -2.049 8.156 11.711 1 95.56 74 LEU A N 1
ATOM 583 C CA . LEU A 1 74 ? -3.148 7.574 10.961 1 95.56 74 LEU A CA 1
ATOM 584 C C . LEU A 1 74 ? -2.822 6.141 10.547 1 95.56 74 LEU A C 1
ATOM 586 O O . LEU A 1 74 ? -1.792 5.891 9.922 1 95.56 74 LEU A O 1
ATOM 590 N N . LEU A 1 75 ? -3.652 5.223 10.938 1 96.94 75 LEU A N 1
ATOM 591 C CA . LEU A 1 75 ? -3.523 3.816 10.57 1 96.94 75 LEU A CA 1
ATOM 592 C C . LEU A 1 75 ? -4.633 3.398 9.617 1 96.94 75 LEU A C 1
ATOM 594 O O . LEU A 1 75 ? -5.812 3.635 9.883 1 96.94 75 LEU A O 1
ATOM 598 N N . VAL A 1 76 ? -4.219 2.809 8.531 1 97.69 76 VAL A N 1
ATOM 599 C CA . VAL A 1 76 ? -5.18 2.361 7.527 1 97.69 76 VAL A CA 1
ATOM 600 C C . VAL A 1 76 ? -4.914 0.902 7.168 1 97.69 76 VAL A C 1
ATOM 602 O O . VAL A 1 76 ? -3.766 0.513 6.941 1 97.69 76 VAL A O 1
ATOM 605 N N . HIS A 1 77 ? -5.891 0.132 7.168 1 97.69 77 HIS A N 1
ATOM 606 C CA . HIS A 1 77 ? -5.82 -1.275 6.789 1 97.69 77 HIS A CA 1
ATOM 607 C C . HIS A 1 77 ? -6.664 -1.558 5.551 1 97.69 77 HIS A C 1
ATOM 609 O O . HIS A 1 77 ? -7.832 -1.166 5.488 1 97.69 77 HIS A O 1
ATOM 615 N N . PHE A 1 78 ? -6.078 -2.221 4.578 1 97.25 78 PHE A N 1
ATOM 616 C CA . PHE A 1 78 ? -6.773 -2.643 3.369 1 97.25 78 PHE A CA 1
ATOM 617 C C . PHE A 1 78 ? -6.82 -4.164 3.273 1 97.25 78 PHE A C 1
ATOM 619 O O . PHE A 1 78 ? -5.844 -4.84 3.598 1 97.25 78 PHE A O 1
ATOM 626 N N . GLU A 1 79 ? -7.934 -4.633 2.854 1 96.12 79 GLU A N 1
ATOM 627 C CA . GLU A 1 79 ? -8.078 -6.023 2.432 1 96.12 79 GLU A CA 1
ATOM 628 C C . GLU A 1 79 ? -8.742 -6.113 1.061 1 96.12 79 GLU A C 1
ATOM 630 O O . GLU A 1 79 ? -9.836 -5.578 0.856 1 96.12 79 GLU A O 1
ATOM 635 N N . ALA A 1 80 ? -8.086 -6.805 0.183 1 94.56 80 ALA A N 1
ATOM 636 C CA . ALA A 1 80 ? -8.609 -6.895 -1.178 1 94.56 80 ALA A CA 1
ATOM 637 C C . ALA A 1 80 ? -8.594 -8.336 -1.676 1 94.56 80 ALA A C 1
ATOM 639 O O . ALA A 1 80 ? -7.816 -9.164 -1.191 1 94.56 80 ALA A O 1
ATOM 640 N N . ILE A 1 81 ? -9.422 -8.57 -2.631 1 90.38 81 ILE A N 1
ATOM 641 C CA . ILE A 1 81 ? -9.516 -9.922 -3.182 1 90.38 81 ILE A CA 1
ATOM 642 C C . ILE A 1 81 ? -8.406 -10.133 -4.211 1 90.38 81 ILE A C 1
ATOM 644 O O . ILE A 1 81 ? -8.07 -11.273 -4.547 1 90.38 81 ILE A O 1
ATOM 648 N N . GLU A 1 82 ? -7.871 -9.031 -4.789 1 88.06 82 GLU A N 1
ATOM 649 C CA . GLU A 1 82 ? -6.742 -9.086 -5.715 1 88.06 82 GLU A CA 1
ATOM 650 C C . GLU A 1 82 ? -5.824 -7.875 -5.535 1 88.06 82 GLU A C 1
ATOM 652 O O . GLU A 1 82 ? -6.281 -6.797 -5.152 1 88.06 82 GLU A O 1
ATOM 657 N N . ALA A 1 83 ? -4.598 -8.133 -5.895 1 91.5 83 ALA A N 1
ATOM 658 C CA . ALA A 1 83 ? -3.59 -7.086 -5.715 1 91.5 83 ALA A CA 1
ATOM 659 C C . ALA A 1 83 ? -3.906 -5.871 -6.582 1 91.5 83 ALA A C 1
ATOM 661 O O . ALA A 1 83 ? -3.643 -4.73 -6.184 1 91.5 83 ALA A O 1
ATOM 662 N N . ARG A 1 84 ? -4.48 -6.145 -7.727 1 88.81 84 ARG A N 1
ATOM 663 C CA . ARG A 1 84 ? -4.766 -5.043 -8.641 1 88.81 84 ARG A CA 1
ATOM 664 C C . ARG A 1 84 ? -5.82 -4.105 -8.062 1 88.81 84 ARG A C 1
ATOM 666 O O . ARG A 1 84 ? -5.75 -2.891 -8.258 1 88.81 84 ARG A O 1
ATOM 673 N N . PHE A 1 85 ? -6.762 -4.648 -7.402 1 93.81 85 PHE A N 1
ATOM 674 C CA . PHE A 1 85 ? -7.785 -3.83 -6.758 1 93.81 85 PHE A CA 1
ATOM 675 C C . PHE A 1 85 ? -7.195 -3.039 -5.598 1 93.81 85 PHE A C 1
ATOM 677 O O . PHE A 1 85 ? -7.539 -1.873 -5.395 1 93.81 85 PHE A O 1
ATOM 684 N N . LEU A 1 86 ? -6.328 -3.652 -4.906 1 94.38 86 LEU A N 1
ATOM 685 C CA . LEU A 1 86 ? -5.656 -2.977 -3.805 1 94.38 86 LEU A CA 1
ATOM 686 C C . LEU A 1 86 ? -4.809 -1.814 -4.316 1 94.38 86 LEU A C 1
ATOM 688 O O . LEU A 1 86 ? -4.809 -0.732 -3.723 1 94.38 86 LEU A O 1
ATOM 692 N N . ARG A 1 87 ? -4.129 -2.051 -5.402 1 94.44 87 ARG A N 1
ATOM 693 C CA . ARG A 1 87 ? -3.305 -1.006 -6.004 1 94.44 87 ARG A CA 1
ATOM 694 C C . ARG A 1 87 ? -4.137 0.233 -6.32 1 94.44 87 ARG A C 1
ATOM 696 O O . ARG A 1 87 ? -3.74 1.354 -5.992 1 94.44 87 ARG A O 1
ATOM 703 N N . ALA A 1 88 ? -5.211 -0.003 -6.93 1 96.5 88 ALA A N 1
ATOM 704 C CA . ALA A 1 88 ? -6.086 1.101 -7.312 1 96.5 88 ALA A CA 1
ATOM 705 C C . ALA A 1 88 ? -6.609 1.841 -6.086 1 96.5 88 ALA A C 1
ATOM 707 O O . ALA A 1 88 ? -6.566 3.072 -6.031 1 96.5 88 ALA A O 1
ATOM 708 N N . SER A 1 89 ? -7.16 1.116 -5.152 1 96.06 89 SER A N 1
ATOM 709 C CA . SER A 1 89 ? -7.715 1.693 -3.934 1 96.06 89 SER A CA 1
ATOM 710 C C . SER A 1 89 ? -6.648 2.438 -3.137 1 96.06 89 SER A C 1
ATOM 712 O O . SER A 1 89 ? -6.883 3.549 -2.66 1 96.06 89 SER A O 1
ATOM 714 N N . PHE A 1 90 ? -5.496 1.825 -3.025 1 96.75 90 PHE A N 1
ATOM 715 C CA . PHE A 1 90 ? -4.383 2.432 -2.309 1 96.75 90 PHE A CA 1
ATOM 716 C C . PHE A 1 90 ? -3.961 3.738 -2.971 1 96.75 90 PHE A C 1
ATOM 718 O O . PHE A 1 90 ? -3.793 4.758 -2.297 1 96.75 90 PHE A O 1
ATOM 725 N N . SER A 1 91 ? -3.793 3.734 -4.254 1 95.81 91 SER A N 1
ATOM 726 C CA . SER A 1 91 ? -3.385 4.922 -5 1 95.81 91 SER A CA 1
ATOM 727 C C . SER A 1 91 ? -4.398 6.051 -4.84 1 95.81 91 SER A C 1
ATOM 729 O O . SER A 1 91 ? -4.023 7.199 -4.598 1 95.81 91 SER A O 1
ATOM 731 N N . ALA A 1 92 ? -5.613 5.711 -4.973 1 95.75 92 ALA A N 1
ATOM 732 C CA . ALA A 1 92 ? -6.68 6.695 -4.809 1 95.75 92 ALA A CA 1
ATOM 733 C C . ALA A 1 92 ? -6.688 7.27 -3.396 1 95.75 92 ALA A C 1
ATOM 735 O O . ALA A 1 92 ? -6.832 8.477 -3.213 1 95.75 92 ALA A O 1
ATOM 736 N N . PHE A 1 93 ? -6.496 6.441 -2.436 1 96.44 93 PHE A N 1
ATOM 737 C CA . PHE A 1 93 ? -6.496 6.879 -1.045 1 96.44 93 PHE A CA 1
ATOM 738 C C . PHE A 1 93 ? -5.348 7.848 -0.785 1 96.44 93 PHE A C 1
ATOM 740 O O . PHE A 1 93 ? -5.527 8.867 -0.118 1 96.44 93 PHE A O 1
ATOM 747 N N . VAL A 1 94 ? -4.215 7.543 -1.272 1 94.69 94 VAL A N 1
ATOM 748 C CA . VAL A 1 94 ? -3.045 8.391 -1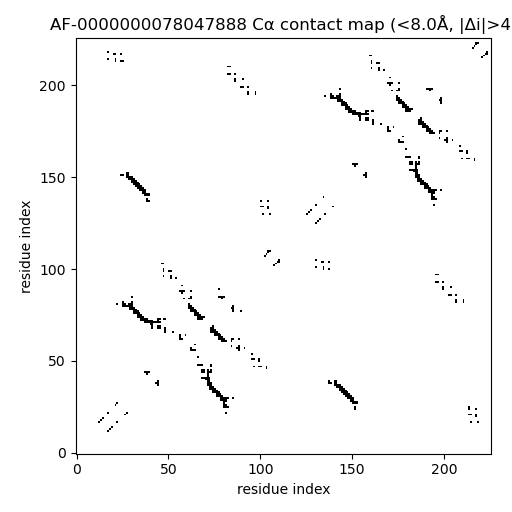.063 1 94.69 94 VAL A CA 1
ATOM 749 C C . VAL A 1 94 ? -3.273 9.758 -1.703 1 94.69 94 VAL A C 1
ATOM 751 O O . VAL A 1 94 ? -2.859 10.781 -1.157 1 94.69 94 VAL A O 1
ATOM 754 N N . ASP A 1 95 ? -3.912 9.773 -2.818 1 93.44 95 ASP A N 1
ATOM 755 C CA . ASP A 1 95 ? -4.242 11.039 -3.459 1 93.44 95 ASP A CA 1
ATOM 756 C C . ASP A 1 95 ? -5.125 11.898 -2.557 1 93.44 95 ASP A C 1
ATOM 758 O O . ASP A 1 95 ? -4.871 13.094 -2.385 1 93.44 95 ASP A O 1
ATOM 762 N N . VAL A 1 96 ? -6.098 11.312 -2 1 94.44 96 VAL A N 1
ATOM 763 C CA . VAL A 1 96 ? -7.02 12.023 -1.122 1 94.44 96 VAL A CA 1
ATOM 764 C C . VAL A 1 96 ? -6.293 12.438 0.157 1 94.44 96 VAL A C 1
ATOM 766 O O . VAL A 1 96 ? -6.48 13.555 0.647 1 94.44 96 VAL A O 1
ATOM 769 N N . LEU A 1 97 ? -5.539 11.586 0.673 1 94.25 97 LEU A N 1
ATOM 770 C CA . LEU A 1 97 ? -4.742 11.883 1.854 1 94.25 97 LEU A CA 1
ATOM 771 C C . LEU A 1 97 ? -3.84 13.094 1.607 1 94.25 97 LEU A C 1
ATOM 773 O O . LEU A 1 97 ? -3.748 13.984 2.453 1 94.25 97 LEU A O 1
ATOM 777 N N . THR A 1 98 ? -3.207 13.07 0.481 1 91.19 98 THR A N 1
ATOM 778 C CA . THR A 1 98 ? -2.295 14.156 0.131 1 91.19 98 THR A CA 1
ATOM 779 C C . THR A 1 98 ? -3.045 15.484 0.038 1 91.19 98 THR A C 1
ATOM 781 O O . THR A 1 98 ? -2.572 16.5 0.541 1 91.19 98 THR A O 1
ATOM 784 N N . LEU A 1 99 ? -4.113 15.422 -0.549 1 90.31 99 LEU A N 1
ATOM 785 C CA . LEU A 1 99 ? -4.926 16.625 -0.662 1 90.31 99 LEU A CA 1
ATOM 786 C C . LEU A 1 99 ? -5.375 17.109 0.712 1 90.31 99 LEU A C 1
ATOM 788 O O . LEU A 1 99 ? -5.301 18.312 1.01 1 90.31 99 LEU A O 1
ATOM 792 N N . ALA A 1 100 ? -5.852 16.234 1.548 1 90.69 100 ALA A N 1
ATOM 793 C CA . ALA A 1 100 ? -6.281 16.578 2.9 1 90.69 100 ALA A CA 1
ATOM 794 C C . ALA A 1 100 ? -5.129 17.141 3.717 1 90.69 100 ALA A C 1
ATOM 796 O O . ALA A 1 100 ? -5.293 18.156 4.418 1 90.69 100 ALA A O 1
ATOM 797 N N . ALA A 1 101 ? -4.051 16.531 3.641 1 87.62 101 ALA A N 1
ATOM 798 C CA . ALA A 1 101 ? -2.875 16.984 4.383 1 87.62 101 ALA A CA 1
ATOM 799 C C . ALA A 1 101 ? -2.461 18.391 3.959 1 87.62 101 ALA A C 1
ATOM 801 O O . ALA A 1 101 ? -2.102 19.219 4.801 1 87.62 101 ALA A O 1
ATOM 802 N N . LYS A 1 102 ? -2.549 18.641 2.707 1 84.75 102 LYS A N 1
ATOM 803 C CA . LYS A 1 102 ? -2.205 19.969 2.193 1 84.75 102 LYS A CA 1
ATOM 804 C C . LYS A 1 102 ? -3.176 21.031 2.707 1 84.75 102 LYS A C 1
ATOM 806 O O . LYS A 1 102 ? -2.771 22.141 3.01 1 84.75 102 LYS A O 1
ATOM 811 N N . THR A 1 103 ? -4.387 20.641 2.715 1 83.81 103 THR A N 1
ATOM 812 C CA . THR A 1 103 ? -5.414 21.562 3.184 1 83.81 103 THR A CA 1
ATOM 813 C C . THR A 1 103 ? -5.199 21.906 4.652 1 83.81 103 THR A C 1
ATOM 815 O O . THR A 1 103 ? -5.281 23.078 5.035 1 83.81 103 THR A O 1
ATOM 818 N N . ILE A 1 104 ? -4.898 20.984 5.48 1 78.81 104 ILE A N 1
ATOM 819 C CA . ILE A 1 104 ? -4.699 21.188 6.91 1 78.81 104 ILE A CA 1
ATOM 820 C C . ILE A 1 104 ? -3.432 22.016 7.141 1 78.81 104 ILE A C 1
ATOM 822 O O . ILE A 1 104 ? -3.383 22.859 8.039 1 78.81 104 ILE A O 1
ATOM 826 N N . GLU A 1 105 ? -2.514 21.703 6.461 1 76.25 105 GLU A N 1
ATOM 827 C CA . GLU A 1 105 ? -1.272 22.453 6.582 1 76.25 105 GLU A CA 1
ATOM 828 C C . GLU A 1 105 ? -1.488 23.922 6.227 1 76.25 105 GLU A C 1
ATOM 830 O O . GLU A 1 105 ? -0.899 24.812 6.852 1 76.25 105 GLU A O 1
ATOM 835 N N . GLU A 1 106 ? -2.215 24.156 5.258 1 76.25 106 GLU A N 1
ATOM 836 C CA . GLU A 1 106 ? -2.438 25.516 4.773 1 76.25 106 GLU A CA 1
ATOM 837 C C . GLU A 1 106 ? -3.426 26.266 5.668 1 76.25 106 GLU A C 1
ATOM 839 O O . GLU A 1 106 ? -3.289 27.469 5.879 1 76.25 106 GLU A O 1
ATOM 844 N N . PHE A 1 107 ? -4.359 25.609 6.09 1 69.44 107 PHE A N 1
ATOM 845 C CA . PHE A 1 107 ? -5.445 26.297 6.789 1 69.44 107 PHE A CA 1
ATOM 846 C C . PHE A 1 107 ? -5.5 25.859 8.25 1 69.44 107 PHE A C 1
ATOM 848 O O . PHE A 1 107 ? -6.277 26.406 9.031 1 69.44 107 PHE A O 1
ATOM 855 N N . GLY A 1 108 ? -4.727 24.828 8.594 1 62.81 108 GLY A N 1
ATOM 856 C CA . GLY A 1 108 ? -4.852 24.266 9.93 1 62.81 108 GLY A CA 1
ATOM 857 C C . GLY A 1 108 ? -4.184 25.109 10.992 1 62.81 108 GLY A C 1
ATOM 858 O O . GLY A 1 108 ? -3.453 26.047 10.68 1 62.81 108 GLY A O 1
ATOM 859 N N . PRO A 1 109 ? -4.727 24.891 12.203 1 55.78 109 PRO A N 1
ATOM 860 C CA . PRO A 1 109 ? -4.219 25.672 13.336 1 55.78 109 PRO A CA 1
ATOM 861 C C . PRO A 1 109 ? -2.705 25.547 13.5 1 55.78 109 PRO A C 1
ATOM 863 O O . PRO A 1 109 ? -2.127 26.188 14.383 1 55.78 109 PRO A O 1
ATOM 866 N N . PHE A 1 110 ? -2.072 24.641 12.922 1 51.72 110 PHE A N 1
ATOM 867 C CA . PHE A 1 110 ? -0.636 24.5 13.125 1 51.72 110 PHE A CA 1
ATOM 868 C C . PHE A 1 110 ? 0.093 25.797 12.805 1 51.72 110 PHE A C 1
ATOM 870 O O . PHE A 1 110 ? 1.257 25.969 13.172 1 51.72 110 PHE A O 1
ATOM 877 N N . LYS A 1 111 ? -0.314 26.609 11.938 1 48.56 111 LYS A N 1
ATOM 878 C CA . LYS A 1 111 ? 0.334 27.906 11.766 1 48.56 111 LYS A CA 1
ATOM 879 C C . LYS A 1 111 ? 0.395 28.672 13.078 1 48.56 111 LYS A C 1
ATOM 881 O O . LYS A 1 111 ? 1.231 29.562 13.25 1 48.56 111 LYS A O 1
ATOM 886 N N . LYS A 1 11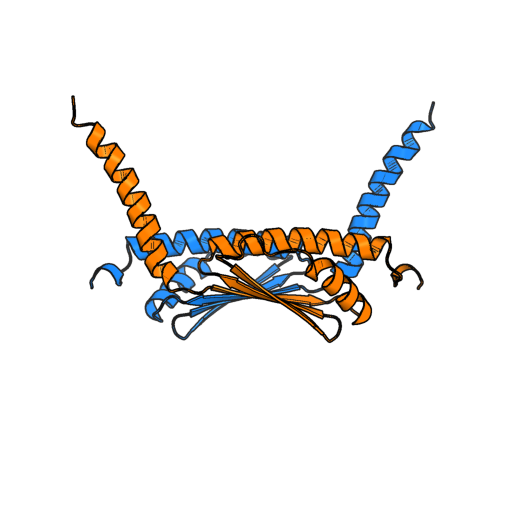2 ? -0.326 28.484 14.023 1 42.5 112 LYS A N 1
ATOM 887 C CA . LYS A 1 112 ? -0.234 29.453 15.117 1 42.5 112 LYS A CA 1
ATOM 888 C C . LYS A 1 112 ? 1.099 29.328 15.844 1 42.5 112 LYS A C 1
ATOM 890 O O . LYS A 1 112 ? 1.448 30.188 16.656 1 42.5 112 LYS A O 1
ATOM 895 N N . LEU A 1 113 ? 1.919 28.266 15.727 1 34.81 113 LEU A N 1
ATOM 896 C CA . LEU A 1 113 ? 3.1 28.594 16.516 1 34.81 113 LEU A CA 1
ATOM 897 C C . LEU A 1 113 ? 4.141 29.312 15.672 1 34.81 113 LEU A C 1
ATOM 899 O O . LEU A 1 113 ? 4.301 29.016 14.484 1 34.81 113 LEU A O 1
ATOM 903 N N . MET B 1 1 ? 4.605 48.438 -16.625 1 29.03 1 MET B N 1
ATOM 904 C CA . MET B 1 1 ? 4.168 47.156 -17.156 1 29.03 1 MET B CA 1
ATOM 905 C C . MET B 1 1 ? 4.66 46 -16.297 1 29.03 1 MET B C 1
ATOM 907 O O . MET B 1 1 ? 4.414 44.844 -16.609 1 29.03 1 MET B O 1
ATOM 911 N N . ASN B 1 2 ? 5.594 46.281 -15.414 1 34.09 2 ASN B N 1
ATOM 912 C CA . ASN B 1 2 ? 6.418 45.312 -14.672 1 34.09 2 ASN B CA 1
ATOM 913 C C . ASN B 1 2 ? 5.625 44.625 -13.562 1 34.09 2 ASN B C 1
ATOM 915 O O . ASN B 1 2 ? 6.199 43.969 -12.711 1 34.09 2 ASN B O 1
ATOM 919 N N . GLY B 1 3 ? 4.398 45.062 -13.328 1 28.45 3 GLY B N 1
ATOM 920 C CA . GLY B 1 3 ? 3.725 44.562 -12.141 1 28.45 3 GLY B CA 1
ATOM 921 C C . GLY B 1 3 ? 3.262 43.125 -12.289 1 28.45 3 GLY B C 1
ATOM 922 O O . GLY B 1 3 ? 2.721 42.562 -11.344 1 28.45 3 GLY B O 1
ATOM 923 N N . LYS B 1 4 ? 3.012 42.844 -13.516 1 42.78 4 LYS B N 1
ATOM 924 C CA . LYS B 1 4 ? 2.344 41.562 -13.695 1 42.78 4 LYS B CA 1
ATOM 925 C C . LYS B 1 4 ? 3.291 40.375 -13.398 1 42.78 4 LYS B C 1
ATOM 927 O O . LYS B 1 4 ? 2.865 39.25 -13.312 1 42.78 4 LYS B O 1
ATOM 932 N N . VAL B 1 5 ? 4.504 40.656 -13.539 1 39.91 5 VAL B N 1
ATOM 933 C CA . VAL B 1 5 ? 5.418 39.531 -13.406 1 39.91 5 VAL B CA 1
ATOM 934 C C . VAL B 1 5 ? 5.488 39.094 -11.953 1 39.91 5 VAL B C 1
ATOM 936 O O . VAL B 1 5 ? 6.082 38.062 -11.633 1 39.91 5 VAL B O 1
ATOM 939 N N . ALA B 1 6 ? 5.109 40 -11.102 1 42.41 6 ALA B N 1
ATOM 940 C CA . ALA B 1 6 ? 5.336 39.594 -9.711 1 42.41 6 ALA B CA 1
ATOM 941 C C . ALA B 1 6 ? 4.312 38.562 -9.25 1 42.41 6 ALA B C 1
ATOM 943 O O . ALA B 1 6 ? 4.555 37.844 -8.297 1 42.41 6 ALA B O 1
ATOM 944 N N . SER B 1 7 ? 3.17 38.594 -9.906 1 41.94 7 SER B N 1
ATOM 945 C CA . SER B 1 7 ? 2.113 37.719 -9.375 1 41.94 7 SER B CA 1
ATOM 946 C C . SER B 1 7 ? 2.357 36.281 -9.719 1 41.94 7 SER B C 1
ATOM 948 O O . SER B 1 7 ? 1.971 35.375 -8.969 1 41.94 7 SER B O 1
ATOM 950 N N . PHE B 1 8 ? 2.947 36.125 -10.875 1 44.44 8 PHE B N 1
ATOM 951 C CA . PHE B 1 8 ? 3.129 34.719 -11.281 1 44.44 8 PHE B CA 1
ATOM 952 C C . PHE B 1 8 ? 4.23 34.062 -10.461 1 44.44 8 PHE B C 1
ATOM 954 O O . PHE B 1 8 ? 4.168 32.875 -10.172 1 44.44 8 PHE B O 1
ATOM 961 N N . PHE B 1 9 ? 5.219 34.906 -10.031 1 45.53 9 PHE B N 1
ATOM 962 C CA . PHE B 1 9 ? 6.344 34.344 -9.297 1 45.53 9 PHE B CA 1
ATOM 963 C C . PHE B 1 9 ? 5.918 33.906 -7.902 1 45.53 9 PHE B C 1
ATOM 965 O O . PHE B 1 9 ? 6.43 32.938 -7.371 1 45.53 9 PHE B O 1
ATOM 972 N N . THR B 1 10 ? 4.91 34.594 -7.383 1 49.69 10 THR B N 1
ATOM 973 C CA . THR B 1 10 ? 4.512 34.25 -6.027 1 49.69 10 THR B CA 1
ATOM 974 C C . THR B 1 10 ? 3.816 32.875 -6.004 1 49.69 10 THR B C 1
ATOM 976 O O . THR B 1 10 ? 3.969 32.125 -5.047 1 49.69 10 THR B O 1
ATOM 979 N N . PHE B 1 11 ? 3.213 32.625 -7.141 1 46.19 11 PHE B N 1
ATOM 980 C CA . PHE B 1 11 ? 2.529 31.328 -7.137 1 46.19 11 PHE B CA 1
ATOM 981 C C . PHE B 1 11 ? 3.531 30.172 -7.203 1 46.19 11 PHE B C 1
ATOM 983 O O . PHE B 1 11 ? 3.289 29.109 -6.648 1 46.19 11 PHE B O 1
ATOM 990 N N . THR B 1 12 ? 4.664 30.531 -7.816 1 51 12 THR B N 1
ATOM 991 C CA . THR B 1 12 ? 5.617 29.438 -7.938 1 51 12 THR B CA 1
ATOM 992 C C . THR B 1 12 ? 6.301 29.156 -6.602 1 51 12 THR B C 1
ATOM 994 O O . THR B 1 12 ? 6.48 28 -6.219 1 51 12 THR B O 1
ATOM 997 N N . ILE B 1 13 ? 6.637 30.312 -5.953 1 48.5 13 ILE B N 1
ATOM 998 C CA . ILE B 1 13 ? 7.328 30.141 -4.68 1 48.5 13 ILE B CA 1
ATOM 999 C C . ILE B 1 13 ? 6.375 29.547 -3.65 1 48.5 13 ILE B C 1
ATOM 1001 O O . ILE B 1 13 ? 6.766 28.688 -2.859 1 48.5 13 ILE B O 1
ATOM 1005 N N . PHE B 1 14 ? 5.098 29.984 -3.709 1 48.38 14 PHE B N 1
ATOM 1006 C CA . PHE B 1 14 ? 4.102 29.453 -2.781 1 48.38 14 PHE B CA 1
ATOM 1007 C C . PHE B 1 14 ? 3.842 27.984 -3.045 1 48.38 14 PHE B C 1
ATOM 1009 O O . PHE B 1 14 ? 3.688 27.188 -2.109 1 48.38 14 PHE B O 1
ATOM 1016 N N . GLY B 1 15 ? 3.852 27.672 -4.285 1 45.16 15 GLY B N 1
ATOM 1017 C CA . GLY B 1 15 ? 3.76 26.25 -4.562 1 45.16 15 GLY B CA 1
ATOM 1018 C C . GLY B 1 15 ? 4.938 25.469 -4.027 1 45.16 15 GLY B C 1
ATOM 1019 O O . GLY B 1 15 ? 4.762 24.391 -3.453 1 45.16 15 GLY B O 1
ATOM 1020 N N . ILE B 1 16 ? 6.086 26.047 -4.359 1 47.38 16 ILE B N 1
ATOM 1021 C CA . ILE B 1 16 ? 7.297 25.391 -3.875 1 47.38 16 ILE B CA 1
ATOM 1022 C C . ILE B 1 16 ? 7.309 25.391 -2.348 1 47.38 16 ILE B C 1
ATOM 1024 O O . ILE B 1 16 ? 7.621 24.375 -1.723 1 47.38 16 ILE B O 1
ATOM 1028 N N . PHE B 1 17 ? 7.074 26.578 -1.762 1 46.28 17 PHE B N 1
ATOM 1029 C CA . PHE B 1 17 ? 7 26.672 -0.309 1 46.28 17 PHE B CA 1
ATOM 1030 C C . PHE B 1 17 ? 5.918 25.75 0.236 1 46.28 17 PHE B C 1
ATOM 1032 O O . PHE B 1 17 ? 6.109 25.094 1.268 1 46.28 17 PHE B O 1
ATOM 1039 N N . LEU B 1 18 ? 4.777 25.75 -0.347 1 43.72 18 LEU B N 1
ATOM 1040 C CA . LEU B 1 18 ? 3.689 24.875 0.068 1 43.72 18 LEU B CA 1
ATOM 1041 C C . LEU B 1 18 ? 4.082 23.422 -0.079 1 43.72 18 LEU B C 1
ATOM 1043 O O . LEU B 1 18 ? 3.764 22.594 0.782 1 43.72 18 LEU B O 1
ATOM 1047 N N . ILE B 1 19 ? 4.66 23.141 -1.257 1 44.84 19 ILE B N 1
ATOM 1048 C CA . ILE B 1 19 ? 5.195 21.781 -1.402 1 44.84 19 ILE B CA 1
ATOM 1049 C C . ILE B 1 19 ? 6.223 21.516 -0.306 1 44.84 19 ILE B C 1
ATOM 1051 O O . ILE B 1 19 ? 6.238 20.438 0.288 1 44.84 19 ILE B O 1
ATOM 1055 N N . PHE B 1 20 ? 7.059 22.547 -0.113 1 42.88 20 PHE B N 1
ATOM 1056 C CA . PHE B 1 20 ? 8.07 22.406 0.924 1 42.88 20 PHE B CA 1
ATOM 1057 C C . PHE B 1 20 ? 7.426 22.25 2.295 1 42.88 20 PHE B C 1
ATOM 1059 O O . PHE B 1 20 ? 7.863 21.422 3.1 1 42.88 20 PHE B O 1
ATOM 1066 N N . HIS B 1 21 ? 6.516 23.094 2.615 1 46.31 21 HIS B N 1
ATOM 1067 C CA . HIS B 1 21 ? 5.883 22.984 3.926 1 46.31 21 HIS B CA 1
ATOM 1068 C C . HIS B 1 21 ? 5.043 21.719 4.027 1 46.31 21 HIS B C 1
ATOM 1070 O O . HIS B 1 21 ? 4.977 21.094 5.09 1 46.31 21 HIS B O 1
ATOM 1076 N N . LEU B 1 22 ? 4.203 21.359 3.141 1 45.31 22 LEU B N 1
ATOM 1077 C CA . LEU B 1 22 ? 3.562 20.047 3.096 1 45.31 22 LEU B CA 1
ATOM 1078 C C . LEU B 1 22 ? 4.586 18.938 3.289 1 45.31 22 LEU B C 1
ATOM 1080 O O . LEU B 1 22 ? 4.285 17.906 3.902 1 45.31 22 LEU B O 1
ATOM 1084 N N . THR B 1 23 ? 5.719 19.156 2.674 1 47.75 23 THR B N 1
ATOM 1085 C CA . THR B 1 23 ? 6.816 18.234 2.957 1 47.75 23 THR B CA 1
ATOM 1086 C C . THR B 1 23 ? 7.184 18.281 4.438 1 47.75 23 THR B C 1
ATOM 1088 O O . THR B 1 23 ? 7.684 17.297 4.984 1 47.75 23 THR B O 1
ATOM 1091 N N . LYS B 1 24 ? 6.941 19.469 4.949 1 48.53 24 LYS B N 1
ATOM 1092 C CA . LYS B 1 24 ? 7.277 19.5 6.367 1 48.53 24 LYS B CA 1
ATOM 1093 C C . LYS B 1 24 ? 6.328 18.641 7.184 1 48.53 24 LYS B C 1
ATOM 1095 O O . LYS B 1 24 ? 6.754 17.922 8.094 1 48.53 24 LYS B O 1
ATOM 1100 N N . LEU B 1 25 ? 5.074 18.922 7.207 1 49.12 25 LEU B N 1
ATOM 1101 C CA . LEU B 1 25 ? 4.195 18 7.922 1 49.12 25 LEU B CA 1
ATOM 1102 C C . LEU B 1 25 ? 4.43 16.562 7.469 1 49.12 25 LEU B C 1
ATOM 1104 O O . LEU B 1 25 ? 4.402 15.641 8.281 1 49.12 25 LEU B O 1
ATOM 1108 N N . MET B 1 26 ? 4.551 16.453 6.184 1 49.56 26 MET B N 1
ATOM 1109 C CA . MET B 1 26 ? 4.805 15.125 5.637 1 49.56 26 MET B CA 1
ATOM 1110 C C . MET B 1 26 ? 6.262 14.727 5.824 1 49.56 26 MET B C 1
ATOM 1112 O O . MET B 1 26 ? 6.672 13.633 5.418 1 49.56 26 MET B O 1
ATOM 1116 N N . THR B 1 27 ? 6.988 15.719 6.031 1 49.56 27 THR B N 1
ATOM 1117 C CA . THR B 1 27 ? 8.414 15.414 6.094 1 49.56 27 THR B CA 1
ATOM 1118 C C . THR B 1 27 ? 8.711 14.453 7.238 1 49.56 27 THR B C 1
ATOM 1120 O O . THR B 1 27 ? 9.562 13.57 7.105 1 49.56 27 THR B O 1
ATOM 1123 N N . TRP B 1 28 ? 8.258 14.859 8.391 1 50.78 28 TRP B N 1
ATOM 1124 C CA . TRP B 1 28 ? 8.68 13.953 9.461 1 50.78 28 TRP B CA 1
ATOM 1125 C C . TRP B 1 28 ? 7.949 12.625 9.359 1 50.78 28 TRP B C 1
ATOM 1127 O O . TRP B 1 28 ? 8.062 11.773 10.25 1 50.78 28 TRP B O 1
ATOM 1137 N N . CYS B 1 29 ? 7.18 12.625 8.266 1 63.28 29 CYS B N 1
ATOM 1138 C CA . CYS B 1 29 ? 6.297 11.477 8.422 1 63.28 29 CYS B CA 1
ATOM 1139 C C . CYS B 1 29 ? 6.781 10.305 7.578 1 63.28 29 CYS B C 1
ATOM 1141 O O . CYS B 1 29 ? 6.93 10.43 6.359 1 63.28 29 CYS B O 1
ATOM 1143 N N . VAL B 1 30 ? 7.57 9.531 8.328 1 79.5 30 VAL B N 1
ATOM 1144 C CA . VAL B 1 30 ? 7.812 8.242 7.703 1 79.5 30 VAL B CA 1
ATOM 1145 C C . VAL B 1 30 ? 6.488 7.496 7.523 1 79.5 30 VAL B C 1
ATOM 1147 O O . VAL B 1 30 ? 5.641 7.504 8.422 1 79.5 30 VAL B O 1
ATOM 1150 N N . VAL B 1 31 ? 6.359 7.203 6.316 1 91.69 31 VAL B N 1
ATOM 1151 C CA . VAL B 1 31 ? 5.184 6.41 5.973 1 91.69 31 VAL B CA 1
ATOM 1152 C C . VAL B 1 31 ? 5.586 4.949 5.773 1 91.69 31 VAL B C 1
ATOM 1154 O O . VAL B 1 31 ? 6.613 4.66 5.152 1 91.69 31 VAL B O 1
ATOM 1157 N N . GLN B 1 32 ? 4.887 4.121 6.375 1 94.12 32 GLN B N 1
ATOM 1158 C CA . GLN B 1 32 ? 5.188 2.697 6.258 1 94.12 32 GLN B CA 1
ATOM 1159 C C . GLN B 1 32 ? 3.979 1.922 5.742 1 94.12 32 GLN B C 1
ATOM 1161 O O . GLN B 1 32 ? 2.836 2.33 5.957 1 94.12 32 GLN B O 1
ATOM 1166 N N . SER B 1 33 ? 4.27 0.876 5.094 1 95.88 33 SER B N 1
ATOM 1167 C CA . SER B 1 33 ? 3.213 -0.005 4.613 1 95.88 33 SER B CA 1
ATOM 1168 C C . SER B 1 33 ? 3.662 -1.463 4.621 1 95.88 33 SER B C 1
ATOM 1170 O O . SER B 1 33 ? 4.781 -1.775 4.215 1 95.88 33 SER B O 1
ATOM 1172 N N . ASP B 1 34 ? 2.824 -2.246 5.129 1 96.19 34 ASP B N 1
ATOM 1173 C CA . ASP B 1 34 ? 2.996 -3.691 5.027 1 96.19 34 ASP B CA 1
ATOM 1174 C C . ASP B 1 34 ? 2.033 -4.289 4.004 1 96.19 34 ASP B C 1
ATOM 1176 O O . ASP B 1 34 ? 0.869 -3.885 3.932 1 96.19 34 ASP B O 1
ATOM 1180 N N . PHE B 1 35 ? 2.58 -5.227 3.24 1 94.75 35 PHE B N 1
ATOM 1181 C CA . PHE B 1 35 ? 1.844 -5.875 2.162 1 94.75 35 PHE B CA 1
ATOM 1182 C C . PHE B 1 35 ? 2.025 -7.387 2.215 1 94.75 35 PHE B C 1
ATOM 1184 O O . PHE B 1 35 ? 3.148 -7.879 2.328 1 94.75 35 PHE B O 1
ATOM 1191 N N . GLU B 1 36 ? 0.932 -8.031 2.186 1 94.75 36 GLU B N 1
ATOM 1192 C CA . GLU B 1 36 ? 0.973 -9.484 2.299 1 94.75 36 GLU B CA 1
ATOM 1193 C C . GLU B 1 36 ? 0.1 -10.148 1.236 1 94.75 36 GLU B C 1
ATOM 1195 O O . GLU B 1 36 ? -1.034 -9.727 1.006 1 94.75 36 GLU B O 1
ATOM 1200 N N . VAL B 1 37 ? 0.669 -11.219 0.655 1 93.31 37 VAL B N 1
ATOM 1201 C CA . VAL B 1 37 ? -0.055 -12 -0.337 1 93.31 37 VAL B CA 1
ATOM 1202 C C . VAL B 1 37 ? 0.078 -13.492 -0.014 1 93.31 37 VAL B C 1
ATOM 1204 O O . VAL B 1 37 ? 1.176 -13.977 0.269 1 93.31 37 VAL B O 1
ATOM 1207 N N . ASN B 1 38 ? -0.954 -14.156 -0.053 1 91.31 38 ASN B N 1
ATOM 1208 C CA . ASN B 1 38 ? -0.967 -15.602 0.177 1 91.31 38 ASN B CA 1
ATOM 1209 C C . ASN B 1 38 ? -0.908 -16.375 -1.134 1 91.31 38 ASN B C 1
ATOM 1211 O O . ASN B 1 38 ? -1.785 -16.234 -1.987 1 91.31 38 ASN B O 1
ATOM 1215 N N . PHE B 1 39 ? 0.047 -17.312 -1.181 1 87.88 39 PHE B N 1
ATOM 1216 C CA . PHE B 1 39 ? 0.211 -18.078 -2.408 1 87.88 39 PHE B CA 1
ATOM 1217 C C . PHE B 1 39 ? -0.139 -19.547 -2.178 1 87.88 39 PHE B C 1
ATOM 1219 O O . PHE B 1 39 ? 0.081 -20.391 -3.053 1 87.88 39 PHE B O 1
ATOM 1226 N N . GLY B 1 40 ? -0.563 -19.812 -1.016 1 85.94 40 GLY B N 1
ATOM 1227 C CA . GLY B 1 40 ? -1.103 -21.125 -0.717 1 85.94 40 GLY B CA 1
ATOM 1228 C C . GLY B 1 40 ? -0.042 -22.125 -0.295 1 85.94 40 GLY B C 1
ATOM 1229 O O . GLY B 1 40 ? -0.333 -23.078 0.43 1 85.94 40 GLY B O 1
ATOM 1230 N N . SER B 1 41 ? 1.125 -22.016 -0.797 1 86.56 41 SER B N 1
ATOM 1231 C CA . SER B 1 41 ? 2.211 -22.922 -0.446 1 86.56 41 SER B CA 1
ATOM 1232 C C . SER B 1 41 ? 3.535 -22.188 -0.318 1 86.56 41 SER B C 1
ATOM 1234 O O . SER B 1 41 ? 3.775 -21.203 -1.027 1 86.56 41 SER B O 1
ATOM 1236 N N . GLN B 1 42 ? 4.348 -22.75 0.542 1 92.06 42 GLN B N 1
ATOM 1237 C CA . GLN B 1 42 ? 5.668 -22.172 0.745 1 92.06 42 GLN B CA 1
ATOM 1238 C C . GLN B 1 42 ? 6.492 -22.219 -0.54 1 92.06 42 GLN B C 1
ATOM 1240 O O . GLN B 1 42 ? 7.262 -21.297 -0.822 1 92.06 42 GLN B O 1
ATOM 1245 N N . GLU B 1 43 ? 6.344 -23.266 -1.193 1 88.94 43 GLU B N 1
ATOM 1246 C CA . GLU B 1 43 ? 7.066 -23.422 -2.453 1 88.94 43 GLU B CA 1
ATOM 1247 C C . GLU B 1 43 ? 6.719 -22.297 -3.426 1 88.94 43 GLU B C 1
ATOM 1249 O O . GLU B 1 43 ? 7.605 -21.656 -3.988 1 88.94 43 GLU B O 1
ATOM 1254 N N . ASN B 1 44 ? 5.383 -22.094 -3.592 1 87.31 44 ASN B N 1
ATOM 1255 C CA . ASN B 1 44 ? 4.941 -21.031 -4.488 1 87.31 44 ASN B CA 1
ATOM 1256 C C . ASN B 1 44 ? 5.438 -19.656 -4.027 1 87.31 44 ASN B C 1
ATOM 1258 O O . ASN B 1 44 ? 5.922 -18.859 -4.836 1 87.31 44 ASN B O 1
ATOM 1262 N N . ALA B 1 45 ? 5.316 -19.453 -2.738 1 92.5 45 ALA B N 1
ATOM 1263 C CA . ALA B 1 45 ? 5.754 -18.188 -2.18 1 92.5 45 ALA B CA 1
ATOM 1264 C C . ALA B 1 45 ? 7.25 -17.969 -2.402 1 92.5 45 ALA B C 1
ATOM 1266 O O . ALA B 1 45 ? 7.688 -16.859 -2.723 1 92.5 45 ALA B O 1
ATOM 1267 N N . GLN B 1 46 ? 7.953 -19.016 -2.311 1 93.94 46 GLN B N 1
ATOM 1268 C CA . GLN B 1 46 ? 9.398 -18.922 -2.465 1 93.94 46 GLN B CA 1
ATOM 1269 C C . GLN B 1 46 ? 9.781 -18.656 -3.916 1 93.94 46 GLN B C 1
ATOM 1271 O O . GLN B 1 46 ? 10.742 -17.922 -4.184 1 93.94 46 GLN B O 1
ATOM 1276 N N . ILE B 1 47 ? 9.141 -19.234 -4.812 1 91.06 47 ILE B N 1
ATOM 1277 C CA . ILE B 1 47 ? 9.398 -18.984 -6.227 1 91.06 47 ILE B CA 1
ATOM 1278 C C . ILE B 1 47 ? 9.156 -17.516 -6.547 1 91.06 47 ILE B C 1
ATOM 1280 O O . ILE B 1 47 ? 9.984 -16.875 -7.203 1 91.06 47 ILE B O 1
ATOM 1284 N N . ILE B 1 48 ? 8.016 -17.047 -6.062 1 92.44 48 ILE B N 1
ATOM 1285 C CA . ILE B 1 48 ? 7.664 -15.656 -6.305 1 92.44 48 ILE B CA 1
ATOM 1286 C C . ILE B 1 48 ? 8.703 -14.75 -5.66 1 92.44 48 ILE B C 1
ATOM 1288 O O . ILE B 1 48 ? 9.172 -13.789 -6.281 1 92.44 48 ILE B O 1
ATOM 1292 N N . TYR B 1 49 ? 9.062 -15.031 -4.41 1 96.25 49 TYR B N 1
ATOM 1293 C CA . TYR B 1 49 ? 10.07 -14.258 -3.693 1 96.25 49 TYR B CA 1
ATOM 1294 C C . TYR B 1 49 ? 11.367 -14.18 -4.488 1 96.25 49 TYR B C 1
ATOM 1296 O O . TYR B 1 49 ? 11.953 -13.102 -4.621 1 96.25 49 TYR B O 1
ATOM 1304 N N . THR B 1 50 ? 11.797 -15.32 -4.941 1 95.06 50 THR B N 1
ATOM 1305 C CA . THR B 1 50 ? 13.047 -15.383 -5.688 1 95.06 50 THR B CA 1
ATOM 1306 C C . THR B 1 50 ? 12.953 -14.555 -6.969 1 95.06 50 THR B C 1
ATOM 1308 O O . THR B 1 50 ? 13.906 -13.859 -7.328 1 95.06 50 THR B O 1
ATOM 1311 N N . ALA B 1 51 ? 11.797 -14.648 -7.621 1 93.19 51 ALA B N 1
ATOM 1312 C CA . ALA B 1 51 ? 11.586 -13.891 -8.852 1 93.19 51 ALA B CA 1
ATOM 1313 C C . ALA B 1 51 ? 11.602 -12.391 -8.57 1 93.19 51 ALA B C 1
ATOM 1315 O O . ALA B 1 51 ? 12.125 -11.609 -9.367 1 93.19 51 ALA B O 1
ATOM 1316 N N . LEU B 1 52 ? 11.062 -12 -7.5 1 95.69 52 LEU B N 1
ATOM 1317 C CA . LEU B 1 52 ? 10.898 -10.578 -7.191 1 95.69 52 LEU B CA 1
ATOM 1318 C C . LEU B 1 52 ? 12.156 -10.016 -6.539 1 95.69 52 LEU B C 1
ATOM 1320 O O . LEU B 1 52 ? 12.367 -8.805 -6.535 1 95.69 52 LEU B O 1
ATOM 1324 N N . SER B 1 53 ? 12.922 -10.844 -5.906 1 95.44 53 SER B N 1
ATOM 1325 C CA . SER B 1 53 ? 14.094 -10.406 -5.156 1 95.44 53 SER B CA 1
ATOM 1326 C C . SER B 1 53 ? 15.102 -9.703 -6.062 1 95.44 53 SER B C 1
ATOM 1328 O O . SER B 1 53 ? 15.906 -8.898 -5.594 1 95.44 53 SER B O 1
ATOM 1330 N N . VAL B 1 54 ? 15.031 -9.914 -7.297 1 94.19 54 VAL B N 1
ATOM 1331 C CA . VAL B 1 54 ? 15.969 -9.305 -8.234 1 94.19 54 VAL B CA 1
ATOM 1332 C C . VAL B 1 54 ? 15.445 -7.941 -8.68 1 94.19 54 VAL B C 1
ATOM 1334 O O . VAL B 1 54 ? 16.188 -7.145 -9.258 1 94.19 54 VAL B O 1
ATOM 1337 N N . ASP B 1 55 ? 14.133 -7.754 -8.57 1 94.56 55 ASP B N 1
ATOM 1338 C CA . ASP B 1 55 ? 13.523 -6.465 -8.898 1 94.56 55 ASP B CA 1
ATOM 1339 C C . ASP B 1 55 ? 13.938 -5.391 -7.898 1 94.56 55 ASP B C 1
ATOM 1341 O O . ASP B 1 55 ? 13.5 -5.406 -6.746 1 94.56 55 ASP B O 1
ATOM 1345 N N . LYS B 1 56 ? 14.68 -4.449 -8.359 1 95.25 56 LYS B N 1
ATOM 1346 C CA . LYS B 1 56 ? 15.164 -3.406 -7.461 1 95.25 56 LYS B CA 1
ATOM 1347 C C . LYS B 1 56 ? 14.07 -2.387 -7.152 1 95.25 56 LYS B C 1
ATOM 1349 O O . LYS B 1 56 ? 13.219 -2.113 -7.996 1 95.25 56 LYS B O 1
ATOM 1354 N N . GLU B 1 57 ? 14.164 -1.809 -5.957 1 96.75 57 GLU B N 1
ATOM 1355 C CA . GLU B 1 57 ? 13.234 -0.75 -5.57 1 96.75 57 GLU B CA 1
ATOM 1356 C C . GLU B 1 57 ? 13.312 0.432 -6.531 1 96.75 57 GLU B C 1
ATOM 1358 O O . GLU B 1 57 ? 14.398 0.846 -6.93 1 96.75 57 GLU B O 1
ATOM 1363 N N . LEU B 1 58 ? 12.172 0.906 -6.895 1 96.25 58 LEU B N 1
ATOM 1364 C CA . LEU B 1 58 ? 12.031 1.964 -7.887 1 96.25 58 LEU B CA 1
ATOM 1365 C C . LEU B 1 58 ? 12.758 3.229 -7.445 1 96.25 58 LEU B C 1
ATOM 1367 O O . LEU B 1 58 ? 13.414 3.883 -8.25 1 96.25 58 LEU B O 1
ATOM 1371 N N . GLN B 1 59 ? 12.578 3.611 -6.246 1 95.5 59 GLN B N 1
ATOM 1372 C CA . GLN B 1 59 ? 13.203 4.789 -5.656 1 95.5 59 GLN B CA 1
ATOM 1373 C C . GLN B 1 59 ? 13.977 4.43 -4.387 1 95.5 59 GLN B C 1
ATOM 1375 O O . GLN B 1 59 ? 13.586 4.824 -3.285 1 95.5 59 GLN B O 1
ATOM 1380 N N . PRO B 1 60 ? 15.102 3.824 -4.508 1 95.81 60 PRO B N 1
ATOM 1381 C CA . PRO B 1 60 ? 15.805 3.293 -3.342 1 95.81 60 PRO B CA 1
ATOM 1382 C C . PRO B 1 60 ? 16.266 4.387 -2.383 1 95.81 60 PRO B C 1
ATOM 1384 O O . PRO B 1 60 ? 16.531 4.113 -1.208 1 95.81 60 PRO B O 1
ATOM 1387 N N . ASP B 1 61 ? 16.375 5.625 -2.889 1 96.12 61 ASP B N 1
ATOM 1388 C CA . ASP B 1 61 ? 16.797 6.734 -2.039 1 96.12 61 ASP B CA 1
ATOM 1389 C C . ASP B 1 61 ? 15.641 7.246 -1.186 1 96.12 61 ASP B C 1
ATOM 1391 O O . ASP B 1 61 ? 15.859 7.926 -0.18 1 96.12 61 ASP B O 1
ATOM 1395 N N . LYS B 1 62 ? 14.461 6.957 -1.573 1 95.75 62 LYS B N 1
ATOM 1396 C CA . LYS B 1 62 ? 13.289 7.527 -0.915 1 95.75 62 LYS B CA 1
ATOM 1397 C C . LYS B 1 62 ? 12.422 6.434 -0.299 1 95.75 62 LYS B C 1
ATOM 1399 O O . LYS B 1 62 ? 11.586 6.707 0.567 1 95.75 62 LYS B O 1
ATOM 1404 N N . VAL B 1 63 ? 12.609 5.246 -0.771 1 96.75 63 VAL B N 1
ATOM 1405 C CA . VAL B 1 63 ? 11.781 4.137 -0.322 1 96.75 63 VAL B CA 1
ATOM 1406 C C . VAL B 1 63 ? 12.656 2.93 0 1 96.75 63 VAL B C 1
ATOM 1408 O O . VAL B 1 63 ? 13.492 2.523 -0.815 1 96.75 63 VAL B O 1
ATOM 1411 N N . LYS B 1 64 ? 12.516 2.424 1.185 1 97 64 LYS B N 1
ATOM 1412 C CA . LYS B 1 64 ? 13.102 1.146 1.58 1 97 64 LYS B CA 1
ATOM 1413 C C . LYS B 1 64 ? 12.086 0.011 1.447 1 97 64 LYS B C 1
ATOM 1415 O O . LYS B 1 64 ? 10.961 0.115 1.939 1 97 64 LYS B O 1
ATOM 1420 N N . ARG B 1 65 ? 12.5 -1.032 0.801 1 98 65 ARG B N 1
ATOM 1421 C CA . ARG B 1 65 ? 11.648 -2.203 0.625 1 98 65 ARG B CA 1
ATOM 1422 C C . ARG B 1 65 ? 12.336 -3.463 1.142 1 98 65 ARG B C 1
ATOM 1424 O O . ARG B 1 65 ? 13.492 -3.725 0.81 1 98 65 ARG B O 1
ATOM 1431 N N . VAL B 1 66 ? 11.664 -4.207 1.964 1 97.44 66 VAL B N 1
ATOM 1432 C CA . VAL B 1 66 ? 12.133 -5.492 2.477 1 97.44 66 VAL B CA 1
ATOM 1433 C C . VAL B 1 66 ? 11.086 -6.566 2.215 1 97.44 66 VAL B C 1
ATOM 1435 O O . VAL B 1 66 ? 9.891 -6.34 2.418 1 97.44 66 VAL B O 1
ATOM 1438 N N . MET B 1 67 ? 11.555 -7.695 1.812 1 97.69 67 MET B N 1
ATOM 1439 C CA . MET B 1 67 ? 10.625 -8.773 1.487 1 97.69 67 MET B CA 1
ATOM 1440 C C . MET B 1 67 ? 11.039 -10.07 2.168 1 97.69 67 MET B C 1
ATOM 1442 O O . MET B 1 67 ? 12.227 -10.289 2.438 1 97.69 67 MET B O 1
ATOM 1446 N N . SER B 1 68 ? 10.047 -10.867 2.428 1 97.44 68 SER B N 1
ATOM 1447 C CA . SER B 1 68 ? 10.281 -12.219 2.926 1 97.44 68 SER B CA 1
ATOM 1448 C C . SER B 1 68 ? 9.156 -13.156 2.512 1 97.44 68 SER B C 1
ATOM 1450 O O . SER B 1 68 ? 8.055 -12.711 2.172 1 97.44 68 SER B O 1
ATOM 1452 N N . ALA B 1 69 ? 9.539 -14.445 2.451 1 96.75 69 ALA B N 1
ATOM 1453 C CA . ALA B 1 69 ? 8.555 -15.492 2.203 1 96.75 69 ALA B CA 1
ATOM 1454 C C . ALA B 1 69 ? 8.469 -16.453 3.385 1 96.75 69 ALA B C 1
ATOM 1456 O O . ALA B 1 69 ? 9.484 -16.984 3.834 1 96.75 69 ALA B O 1
ATOM 1457 N N . SER B 1 70 ? 7.254 -16.5 3.908 1 95.38 70 SER B N 1
ATOM 1458 C CA . SER B 1 70 ? 7.047 -17.422 5.023 1 95.38 70 SER B CA 1
ATOM 1459 C C . SER B 1 70 ? 5.602 -17.906 5.078 1 95.38 70 SER B C 1
ATOM 1461 O O . SER B 1 70 ? 4.672 -17.141 4.82 1 95.38 70 SER B O 1
ATOM 1463 N N . ASP B 1 71 ? 5.418 -19.203 5.461 1 94.75 71 ASP B N 1
ATOM 1464 C CA . ASP B 1 71 ? 4.102 -19.797 5.68 1 94.75 71 ASP B CA 1
ATOM 1465 C C . ASP B 1 71 ? 3.201 -19.609 4.465 1 94.75 71 ASP B C 1
ATOM 1467 O O . ASP B 1 71 ? 2.029 -19.25 4.602 1 94.75 71 ASP B O 1
ATOM 1471 N N . GLY B 1 72 ? 3.732 -19.797 3.299 1 92.31 72 GLY B N 1
ATOM 1472 C CA . GLY B 1 72 ? 2.971 -19.719 2.062 1 92.31 72 GLY B CA 1
ATOM 1473 C C . GLY B 1 72 ? 2.627 -18.297 1.652 1 92.31 72 GLY B C 1
ATOM 1474 O O . GLY B 1 72 ? 1.834 -18.094 0.734 1 92.31 72 GLY B O 1
ATOM 1475 N N . LYS B 1 73 ? 3.256 -17.312 2.412 1 94.88 73 LYS B N 1
ATOM 1476 C CA . LYS B 1 73 ? 2.906 -15.914 2.158 1 94.88 73 LYS B CA 1
ATOM 1477 C C . LYS B 1 73 ? 4.137 -15.109 1.755 1 94.88 73 LYS B C 1
ATOM 1479 O O . LYS B 1 73 ? 5.25 -15.398 2.195 1 94.88 73 LYS B O 1
ATOM 1484 N N . LEU B 1 74 ? 3.857 -14.219 0.835 1 95.56 74 LEU B N 1
ATOM 1485 C CA . LEU B 1 74 ? 4.84 -13.172 0.58 1 95.56 74 LEU B CA 1
ATOM 1486 C C . LEU B 1 74 ? 4.566 -11.945 1.449 1 95.56 74 LEU B C 1
ATOM 1488 O O . LEU B 1 74 ? 3.463 -11.398 1.434 1 95.56 74 LEU B O 1
ATOM 1492 N N . LEU B 1 75 ? 5.527 -11.562 2.217 1 96.94 75 LEU B N 1
ATOM 1493 C CA . LEU B 1 75 ? 5.457 -10.375 3.061 1 96.94 75 LEU B CA 1
ATOM 1494 C C . LEU B 1 75 ? 6.398 -9.289 2.551 1 96.94 75 LEU B C 1
ATOM 1496 O O . LEU B 1 75 ? 7.582 -9.539 2.324 1 96.94 75 LEU B O 1
ATOM 1500 N N . VAL B 1 76 ? 5.84 -8.125 2.371 1 97.62 76 VAL B N 1
ATOM 1501 C CA . VAL B 1 76 ? 6.625 -6.996 1.881 1 97.62 76 VAL B CA 1
ATOM 1502 C C . VAL B 1 76 ? 6.422 -5.789 2.795 1 97.62 76 VAL B C 1
ATOM 1504 O O . VAL B 1 76 ? 5.289 -5.461 3.158 1 97.62 76 VAL B O 1
ATOM 1507 N N . HIS B 1 77 ? 7.445 -5.199 3.184 1 97.62 77 HIS B N 1
ATOM 1508 C CA . HIS B 1 77 ? 7.426 -3.998 4.008 1 97.62 77 HIS B CA 1
ATOM 1509 C C . HIS B 1 77 ? 8.039 -2.812 3.27 1 97.62 77 HIS B C 1
ATOM 1511 O O . HIS B 1 77 ? 9.133 -2.922 2.707 1 97.62 77 HIS B O 1
ATOM 1517 N N . PHE B 1 78 ? 7.336 -1.703 3.262 1 97.19 78 PHE B N 1
ATOM 1518 C CA . PHE B 1 78 ? 7.82 -0.461 2.67 1 97.19 78 PHE B CA 1
ATOM 1519 C C . PHE B 1 78 ? 7.984 0.619 3.734 1 97.19 78 PHE B C 1
ATOM 1521 O O . PHE B 1 78 ? 7.148 0.74 4.633 1 97.19 78 PHE B O 1
ATOM 1528 N N . GLU B 1 79 ? 9.031 1.338 3.6 1 96 79 GLU B N 1
ATOM 1529 C CA . GLU B 1 79 ? 9.211 2.588 4.332 1 96 79 GLU B CA 1
ATOM 1530 C C . GLU B 1 79 ? 9.602 3.727 3.395 1 96 79 GLU B C 1
ATOM 1532 O O . GLU B 1 79 ? 10.578 3.617 2.648 1 96 79 GLU B O 1
ATOM 1537 N N . ALA B 1 80 ? 8.844 4.785 3.473 1 94.44 80 ALA B N 1
ATOM 1538 C CA . ALA B 1 80 ? 9.094 5.906 2.57 1 94.44 80 ALA B CA 1
ATOM 1539 C C . ALA B 1 80 ? 9.117 7.227 3.332 1 94.44 80 ALA B C 1
ATOM 1541 O O . ALA B 1 80 ? 8.516 7.344 4.402 1 94.44 80 ALA B O 1
ATOM 1542 N N . ILE B 1 81 ? 9.766 8.18 2.738 1 90.06 81 ILE B N 1
ATOM 1543 C CA . ILE B 1 81 ? 9.859 9.492 3.375 1 90.06 81 ILE B CA 1
ATOM 1544 C C . ILE B 1 81 ? 8.602 10.297 3.088 1 90.06 81 ILE B C 1
ATOM 1546 O O . ILE B 1 81 ? 8.312 11.273 3.779 1 90.06 81 ILE B O 1
ATOM 1550 N N . GLU B 1 82 ? 7.871 9.945 2.002 1 88.12 82 GLU B N 1
ATOM 1551 C CA . GLU B 1 82 ? 6.598 10.57 1.666 1 88.12 82 GLU B CA 1
ATOM 1552 C C . GLU B 1 82 ? 5.633 9.562 1.051 1 88.12 82 GLU B C 1
ATOM 1554 O O . GLU B 1 82 ? 6.055 8.602 0.401 1 88.12 82 GLU B O 1
ATOM 1559 N N . ALA B 1 83 ? 4.383 9.883 1.249 1 91.44 83 ALA B N 1
ATOM 1560 C CA . ALA B 1 83 ? 3.344 8.977 0.773 1 91.44 83 ALA B CA 1
ATOM 1561 C C . ALA B 1 83 ? 3.379 8.852 -0.748 1 91.44 83 ALA B C 1
ATOM 1563 O O . ALA B 1 83 ? 3.1 7.781 -1.295 1 91.44 83 ALA B O 1
ATOM 1564 N N . ARG B 1 84 ? 3.752 9.938 -1.383 1 88.88 84 ARG B N 1
ATOM 1565 C CA . ARG B 1 84 ? 3.76 9.922 -2.842 1 88.88 84 ARG B CA 1
ATOM 1566 C C . ARG B 1 84 ? 4.82 8.961 -3.373 1 88.88 84 ARG B C 1
ATOM 1568 O O . ARG B 1 84 ? 4.605 8.297 -4.387 1 88.88 84 ARG B O 1
ATOM 1575 N N . PHE B 1 85 ? 5.918 8.914 -2.73 1 93.75 85 PHE B N 1
ATOM 1576 C CA . PHE B 1 85 ? 6.965 7.98 -3.127 1 93.75 85 PHE B CA 1
ATOM 1577 C C . PHE B 1 85 ? 6.543 6.539 -2.861 1 93.75 85 PHE B C 1
ATOM 1579 O O . PHE B 1 85 ? 6.812 5.648 -3.668 1 93.75 85 PHE B O 1
ATOM 1586 N N . LEU B 1 86 ? 5.875 6.352 -1.795 1 94.31 86 LEU B N 1
ATOM 1587 C CA . LEU B 1 86 ? 5.371 5.023 -1.468 1 94.31 86 LEU B CA 1
ATOM 1588 C C . LEU B 1 86 ? 4.344 4.562 -2.5 1 94.31 86 LEU B C 1
ATOM 1590 O O . LEU B 1 86 ? 4.363 3.408 -2.93 1 94.31 86 LEU B O 1
ATOM 1594 N N . ARG B 1 87 ? 3.486 5.469 -2.879 1 94.44 87 ARG B N 1
ATOM 1595 C CA . ARG B 1 87 ? 2.475 5.152 -3.881 1 94.44 87 ARG B CA 1
ATOM 1596 C C . ARG B 1 87 ? 3.117 4.645 -5.168 1 94.44 87 ARG B C 1
ATOM 1598 O O . ARG B 1 87 ? 2.691 3.627 -5.719 1 94.44 87 ARG B O 1
ATOM 1605 N N . ALA B 1 88 ? 4.07 5.352 -5.59 1 96.5 88 ALA B N 1
ATOM 1606 C CA . ALA B 1 88 ? 4.758 4.984 -6.828 1 96.5 88 ALA B CA 1
ATOM 1607 C C . ALA B 1 88 ? 5.438 3.625 -6.695 1 96.5 88 ALA B C 1
ATOM 1609 O O . ALA B 1 88 ? 5.297 2.768 -7.57 1 96.5 88 ALA B O 1
ATOM 1610 N N . SER B 1 89 ? 6.223 3.457 -5.668 1 96.12 89 SER B N 1
ATOM 1611 C CA . SER B 1 89 ? 6.953 2.215 -5.43 1 96.12 89 SER B CA 1
ATOM 1612 C C . SER B 1 89 ? 5.996 1.037 -5.27 1 96.12 89 SER B C 1
ATOM 1614 O O . SER B 1 89 ? 6.223 -0.034 -5.836 1 96.12 89 SER B O 1
ATOM 1616 N N . PHE B 1 90 ? 4.941 1.254 -4.52 1 96.69 90 PHE B N 1
ATOM 1617 C CA . PHE B 1 90 ? 3.938 0.221 -4.301 1 96.69 90 PHE B CA 1
ATOM 1618 C C . PHE B 1 90 ? 3.283 -0.186 -5.613 1 96.69 90 PHE B C 1
ATOM 1620 O O . PHE B 1 90 ? 3.162 -1.377 -5.91 1 96.69 90 PHE B O 1
ATOM 1627 N N . SER B 1 91 ? 2.875 0.758 -6.387 1 95.69 91 SER B N 1
ATOM 1628 C CA . SER B 1 91 ? 2.232 0.49 -7.668 1 95.69 91 SER B CA 1
ATOM 1629 C C . SER B 1 91 ? 3.156 -0.288 -8.602 1 95.69 91 SER B C 1
ATOM 1631 O O . SER B 1 91 ? 2.736 -1.262 -9.227 1 95.69 91 SER B O 1
ATOM 1633 N N . ALA B 1 92 ? 4.34 0.15 -8.672 1 95.69 92 ALA B N 1
ATOM 1634 C CA . ALA B 1 92 ? 5.328 -0.53 -9.508 1 95.69 92 ALA B CA 1
ATOM 1635 C C . ALA B 1 92 ? 5.555 -1.962 -9.031 1 95.69 92 ALA B C 1
ATOM 1637 O O . ALA B 1 92 ? 5.621 -2.889 -9.844 1 95.69 92 ALA B O 1
ATOM 1638 N N . PHE B 1 93 ? 5.633 -2.15 -7.77 1 96.38 93 PHE B N 1
ATOM 1639 C CA . 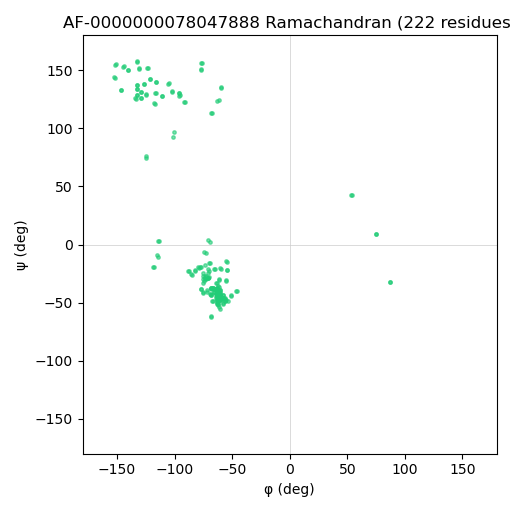PHE B 1 93 ? 5.859 -3.479 -7.211 1 96.38 93 PHE B CA 1
ATOM 1640 C C . PHE B 1 93 ? 4.703 -4.41 -7.543 1 96.38 93 PHE B C 1
ATOM 1642 O O . PHE B 1 93 ? 4.918 -5.566 -7.914 1 96.38 93 PHE B O 1
ATOM 1649 N N . VAL B 1 94 ? 3.523 -3.943 -7.406 1 94.62 94 VAL B N 1
ATOM 1650 C CA . VAL B 1 94 ? 2.346 -4.762 -7.68 1 94.62 94 VAL B CA 1
ATOM 1651 C C . VAL B 1 94 ? 2.33 -5.168 -9.148 1 94.62 94 VAL B C 1
ATOM 1653 O O . VAL B 1 94 ? 1.94 -6.289 -9.484 1 94.62 94 VAL B O 1
ATOM 1656 N N . ASP B 1 95 ? 2.736 -4.285 -9.992 1 93.31 95 ASP B N 1
ATOM 1657 C CA . ASP B 1 95 ? 2.822 -4.617 -11.414 1 93.31 95 ASP B CA 1
ATOM 1658 C C . ASP B 1 95 ? 3.787 -5.781 -11.648 1 93.31 95 ASP B C 1
ATOM 1660 O O . ASP B 1 95 ? 3.469 -6.723 -12.375 1 93.31 95 ASP B O 1
ATOM 1664 N N . VAL B 1 96 ? 4.906 -5.727 -11.039 1 94.38 96 VAL B N 1
ATOM 1665 C CA . VAL B 1 96 ? 5.914 -6.77 -11.188 1 94.38 96 VAL B CA 1
ATOM 1666 C C . VAL B 1 96 ? 5.418 -8.062 -10.539 1 94.38 96 VAL B C 1
ATOM 1668 O O . VAL B 1 96 ? 5.598 -9.148 -11.094 1 94.38 96 VAL B O 1
ATOM 1671 N N . LEU B 1 97 ? 4.855 -7.949 -9.422 1 94.25 97 LEU B N 1
ATOM 1672 C CA 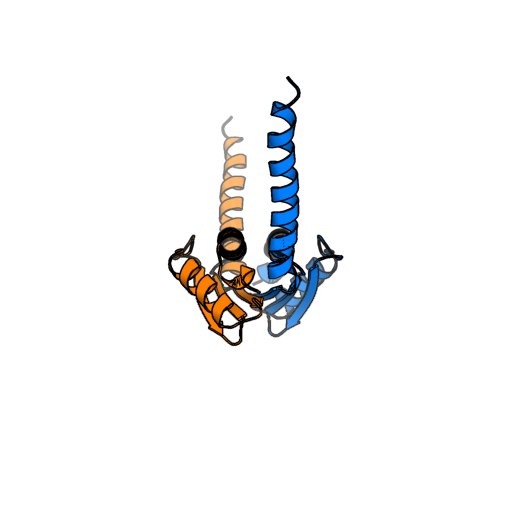. LEU B 1 97 ? 4.273 -9.102 -8.734 1 94.25 97 LEU B CA 1
ATOM 1673 C C . LEU B 1 97 ? 3.242 -9.797 -9.617 1 94.25 97 LEU B C 1
ATOM 1675 O O . LEU B 1 97 ? 3.238 -11.023 -9.727 1 94.25 97 LEU B O 1
ATOM 1679 N N . THR B 1 98 ? 2.408 -8.984 -10.211 1 91.06 98 THR B N 1
ATOM 1680 C CA . THR B 1 98 ? 1.354 -9.523 -11.062 1 91.06 98 THR B CA 1
ATOM 1681 C C . THR B 1 98 ? 1.952 -10.266 -12.258 1 91.06 98 THR B C 1
ATOM 1683 O O . THR B 1 98 ? 1.497 -11.359 -12.609 1 91.06 98 THR B O 1
ATOM 1686 N N . LEU B 1 99 ? 2.896 -9.688 -12.797 1 90.12 99 LEU B N 1
ATOM 1687 C CA . LEU B 1 99 ? 3.561 -10.328 -13.93 1 90.12 99 LEU B CA 1
ATOM 1688 C C . LEU B 1 99 ? 4.223 -11.633 -13.5 1 90.12 99 LEU B C 1
ATOM 1690 O O . LEU B 1 99 ? 4.105 -12.648 -14.18 1 90.12 99 LEU B O 1
ATOM 1694 N N . ALA B 1 100 ? 4.93 -11.641 -12.398 1 90.62 100 ALA B N 1
ATOM 1695 C CA . ALA B 1 100 ? 5.582 -12.836 -11.875 1 90.62 100 ALA B CA 1
ATOM 1696 C C . ALA B 1 100 ? 4.562 -13.922 -11.555 1 90.62 100 ALA B C 1
ATOM 1698 O O . ALA B 1 100 ? 4.77 -15.094 -11.891 1 90.62 100 ALA B O 1
ATOM 1699 N N . ALA B 1 101 ? 3.545 -13.562 -10.93 1 87.56 101 ALA B N 1
ATOM 1700 C CA . ALA B 1 101 ? 2.5 -14.516 -10.562 1 87.56 101 ALA B CA 1
ATOM 1701 C C . ALA B 1 101 ? 1.889 -15.164 -11.797 1 87.56 101 ALA B C 1
ATOM 1703 O O . ALA B 1 101 ? 1.627 -16.375 -11.812 1 87.56 101 ALA B O 1
ATOM 1704 N N . LYS B 1 102 ? 1.713 -14.383 -12.805 1 84.69 102 LYS B N 1
ATOM 1705 C CA . LYS B 1 102 ? 1.161 -14.906 -14.055 1 84.69 102 LYS B CA 1
ATOM 1706 C C . LYS B 1 102 ? 2.119 -15.898 -14.703 1 84.69 102 LYS B C 1
ATOM 1708 O O . LYS B 1 102 ? 1.687 -16.906 -15.273 1 84.69 102 LYS B O 1
ATOM 1713 N N . THR B 1 103 ? 3.338 -15.539 -14.648 1 83.88 103 THR B N 1
ATOM 1714 C CA . THR B 1 103 ? 4.355 -16.406 -15.234 1 83.88 103 THR B CA 1
ATOM 1715 C C . THR B 1 103 ? 4.398 -17.75 -14.523 1 83.88 103 THR B C 1
ATOM 1717 O O . THR B 1 103 ? 4.449 -18.797 -15.164 1 83.88 103 THR B O 1
ATOM 1720 N N . ILE B 1 104 ? 4.332 -17.797 -13.242 1 78.88 104 ILE B N 1
ATOM 1721 C CA . ILE B 1 104 ? 4.395 -19.016 -12.453 1 78.88 104 ILE B CA 1
ATOM 1722 C C . ILE B 1 104 ? 3.129 -19.844 -12.664 1 78.88 104 ILE B C 1
ATOM 1724 O O . ILE B 1 104 ? 3.184 -21.078 -12.719 1 78.88 104 ILE B O 1
ATOM 1728 N N . GLU B 1 105 ? 2.129 -19.219 -12.68 1 76.06 105 GLU B N 1
ATOM 1729 C CA . GLU B 1 105 ? 0.873 -19.922 -12.93 1 76.06 105 GLU B CA 1
ATOM 1730 C C . GLU B 1 105 ? 0.883 -20.609 -14.289 1 76.06 105 GLU B C 1
ATOM 1732 O O . GLU B 1 105 ? 0.354 -21.703 -14.438 1 76.06 105 GLU B O 1
ATOM 1737 N N . GLU B 1 106 ? 1.382 -19.953 -15.219 1 76 106 GLU B N 1
ATOM 1738 C CA . GLU B 1 106 ? 1.382 -20.469 -16.578 1 76 106 GLU B CA 1
ATOM 1739 C C . GLU B 1 106 ? 2.457 -21.547 -16.766 1 76 106 GLU B C 1
ATOM 1741 O O . GLU B 1 106 ? 2.258 -22.5 -17.516 1 76 106 GLU B O 1
ATOM 1746 N N . PHE B 1 107 ? 3.496 -21.344 -16.188 1 69.69 107 PHE B N 1
ATOM 1747 C CA . PHE B 1 107 ? 4.629 -22.219 -16.469 1 69.69 107 PHE B CA 1
ATOM 1748 C C . PHE B 1 107 ? 5.004 -23.031 -15.234 1 69.69 107 PHE B C 1
ATOM 1750 O O . PHE B 1 107 ? 5.863 -23.906 -15.305 1 69.69 107 PHE B O 1
ATOM 1757 N N . GLY B 1 108 ? 4.418 -22.656 -14.094 1 62.75 108 GLY B N 1
ATOM 1758 C CA . GLY B 1 108 ? 4.848 -23.281 -12.852 1 62.75 108 GLY B CA 1
ATOM 1759 C C . GLY B 1 108 ? 4.301 -24.688 -12.672 1 62.75 108 GLY B C 1
ATOM 1760 O O . GLY B 1 108 ? 3.432 -25.125 -13.43 1 62.75 108 GLY B O 1
ATOM 1761 N N . PRO B 1 109 ? 5.078 -25.406 -11.836 1 56.06 109 PRO B N 1
ATOM 1762 C CA . PRO B 1 109 ? 4.711 -26.812 -11.594 1 56.06 109 PRO B CA 1
ATOM 1763 C C . PRO B 1 109 ? 3.275 -26.953 -11.094 1 56.06 109 PRO B C 1
ATOM 1765 O O . PRO B 1 109 ? 2.803 -28.078 -10.906 1 56.06 109 PRO B O 1
ATOM 1768 N N . PHE B 1 110 ? 2.641 -25.969 -10.688 1 51.94 110 PHE B N 1
ATOM 1769 C CA . PHE B 1 110 ? 1.29 -26.109 -10.156 1 51.94 110 PHE B CA 1
ATOM 1770 C C . PHE B 1 110 ? 0.383 -26.797 -11.172 1 51.94 110 PHE B C 1
ATOM 1772 O O . PHE B 1 110 ? -0.7 -27.281 -10.82 1 51.94 110 PHE B O 1
ATOM 1779 N N . LYS B 1 111 ? 0.53 -26.672 -12.406 1 48.53 111 LYS B N 1
ATOM 1780 C CA . LYS B 1 111 ? -0.274 -27.438 -13.344 1 48.53 111 LYS B CA 1
ATOM 1781 C C . LYS B 1 111 ? -0.184 -28.938 -13.055 1 48.53 111 LYS B C 1
ATOM 1783 O O . LYS B 1 111 ? -1.075 -29.703 -13.43 1 48.53 111 LYS B O 1
ATOM 1788 N N . LYS B 1 112 ? 0.737 -29.438 -12.445 1 42.44 112 LYS B N 1
ATOM 1789 C CA . LYS B 1 112 ? 0.746 -30.891 -12.445 1 42.44 112 LYS B CA 1
ATOM 1790 C C . LYS B 1 112 ? -0.396 -31.453 -11.594 1 42.44 112 LYS B C 1
ATOM 1792 O O . LYS B 1 112 ? -0.663 -32.656 -11.617 1 42.44 112 LYS B O 1
ATOM 1797 N N . LEU B 1 113 ? -1.082 -30.703 -10.703 1 34.94 113 LEU B N 1
ATOM 1798 C CA . LEU B 1 113 ? -2.113 -31.578 -10.148 1 34.94 113 LEU B CA 1
ATOM 1799 C C . LEU B 1 113 ? -3.383 -31.531 -11 1 34.94 113 LEU B C 1
ATOM 1801 O O . LEU B 1 113 ? -3.744 -30.469 -11.508 1 34.94 113 LEU B O 1
#

Secondary structure (DSSP, 8-state):
-TTTHHHHHHHHHHHHHHHHHHHHHTTS--EEEEEEEE-SSHHHHHHHHHHHHTS--SSTTTEEEEEEEETTEEEEEEEESSHHHHHHHHHHHHHHHHHHHHHHHHHSGGGG-/-TTSHHHHHHHHHHHHHHHHHHHHHTTS--EEEEEEEE-SSHHHHHHHHHHHHTS--S-TTTEEEEEEEETTEEEEEEEESSHHHHHHHHHHHHHHHHHHHHHHHHHSGGGG-

Radius of gyration: 21.77 Å; Cα contacts (8 Å, |Δi|>4): 371; chains: 2; bounding box: 34×79×65 Å

Solvent-accessible surface area (backbone atoms only — not comparable to full-atom values): 11862 Å² total; per-residue (Å²): 130,76,69,66,62,55,62,60,50,49,52,51,49,46,47,48,47,46,52,48,47,44,37,46,62,38,44,77,10,56,24,38,33,40,39,38,39,40,51,82,32,50,69,53,14,43,52,53,44,60,64,48,68,72,60,71,67,81,45,64,92,52,33,48,78,47,74,51,58,55,95,9,19,35,38,35,40,40,39,14,48,34,65,69,59,40,45,51,40,51,46,53,48,52,54,51,49,52,52,51,51,44,49,41,65,72,70,30,76,73,65,74,112,130,75,70,63,64,57,60,60,51,49,52,51,48,46,47,50,47,47,52,49,45,44,37,46,62,36,45,77,9,54,24,38,33,39,37,36,39,40,51,83,30,50,67,53,14,43,54,50,44,60,63,47,68,72,59,71,68,82,45,62,91,51,32,48,76,49,76,49,60,55,93,8,18,35,40,36,39,39,40,13,47,34,64,69,57,38,44,51,40,51,46,52,47,50,53,51,48,52,52,51,52,42,50,40,64,72,70,31,76,72,65,74,112

Foldseek 3Di:
DPPVVVVVVVVVVCVVVVVVVVCVVLQVDKDKDKDKDAQPDQVLQVQLCVQCVVPDQPCVPFKDKDWDGDPRMIMIMIIGSGPVSVVVRVVVSVVSSVVSNVVCVVPNPPVPD/DPPVVVVVVVVVVCVVVVVVVVCVVLQVDKDKDKDKDAQPDLVLQVQLCVQCVVPDQPCVVFKDKDWDGDPRMIMIMMIGSGPVSVVVRVVVSVVSSVVSNVVCVVPNPPVPD